Protein AF-A0A9E5JXQ7-F1 (afdb_monomer)

pLDDT: mean 92.73, std 6.97, range [60.25, 98.5]

Foldseek 3Di:
DFQFKKKFFWDPPADPVVVVVQLDDPQWDWAQDDPVGSIIIIGHNDRDPVRQVVVQVSVVVVVVTTPDMGHDDDDDDFPQFLAPCSVVCVPVQQDDPVPNHDVNSVVVSVPDDDLVDDDDQDDQFAQCVDPFRVVSQDFDPQADAPPQDPRVPPQEGRLGRHDDPPVSHSDRRHPDCPSNVVSCVVRGRTNPHYDHD

Mean predicted aligned error: 10.0 Å

Structure (mmCIF, N/CA/C/O backbone):
data_AF-A0A9E5JXQ7-F1
#
_entry.id   AF-A0A9E5JXQ7-F1
#
loop_
_atom_site.group_PDB
_atom_site.id
_atom_site.type_symbol
_atom_site.label_atom_id
_atom_site.label_alt_id
_atom_site.label_comp_id
_atom_site.label_asym_id
_atom_site.label_entity_id
_atom_site.label_seq_id
_atom_site.pdbx_PDB_ins_code
_atom_site.Cartn_x
_atom_site.Cartn_y
_atom_site.Cartn_z
_atom_site.occupancy
_atom_site.B_iso_or_equiv
_atom_site.auth_seq_id
_atom_site.auth_comp_id
_atom_site.auth_asym_id
_atom_site.auth_atom_id
_atom_site.pdbx_PDB_model_num
ATOM 1 N N . MET A 1 1 ? -20.421 1.165 17.346 1.00 73.56 1 MET A N 1
ATOM 2 C CA . MET A 1 1 ? -21.125 0.348 18.359 1.00 73.56 1 MET A CA 1
ATOM 3 C C . MET A 1 1 ? -22.127 -0.549 17.664 1.00 73.56 1 MET A C 1
ATOM 5 O O . MET A 1 1 ? -22.607 -0.176 16.598 1.00 73.56 1 MET A O 1
ATOM 9 N N . VAL A 1 2 ? -22.404 -1.722 18.219 1.00 81.38 2 VAL A N 1
ATOM 10 C CA . VAL A 1 2 ? -23.387 -2.656 17.669 1.00 81.38 2 VAL A CA 1
ATOM 11 C C . VAL A 1 2 ? -24.776 -2.264 18.180 1.00 81.38 2 VAL A C 1
ATOM 13 O O . VAL A 1 2 ? -24.961 -2.065 19.375 1.00 81.38 2 VAL A O 1
ATOM 16 N N . ALA A 1 3 ? -25.750 -2.107 17.282 1.00 82.69 3 ALA A N 1
ATOM 17 C CA . ALA A 1 3 ? -27.044 -1.491 17.610 1.00 82.69 3 ALA A CA 1
ATOM 18 C C . ALA A 1 3 ? -27.987 -2.371 18.454 1.00 82.69 3 ALA A C 1
ATOM 20 O O . ALA A 1 3 ? -29.029 -1.895 18.891 1.00 82.69 3 ALA A O 1
ATOM 21 N N . ASN A 1 4 ? -27.657 -3.645 18.662 1.00 85.94 4 ASN A N 1
ATOM 22 C CA . ASN A 1 4 ? -28.510 -4.607 19.358 1.00 85.94 4 ASN A CA 1
ATOM 23 C C . ASN A 1 4 ? -27.839 -5.260 20.573 1.00 85.94 4 ASN A C 1
ATOM 25 O O . ASN A 1 4 ? -28.383 -6.230 21.097 1.00 85.94 4 ASN A O 1
ATOM 29 N N . HIS A 1 5 ? -26.684 -4.764 21.031 1.00 89.19 5 HIS A N 1
ATOM 30 C CA . HIS A 1 5 ? -26.050 -5.293 22.238 1.00 89.19 5 HIS A CA 1
ATOM 31 C C . HIS A 1 5 ? -25.409 -4.199 23.095 1.00 89.19 5 HIS A C 1
ATOM 33 O O . HIS A 1 5 ? -24.816 -3.251 22.578 1.00 89.19 5 HIS A O 1
ATOM 39 N N . VAL A 1 6 ? -25.472 -4.383 24.412 1.00 93.94 6 VAL A N 1
ATOM 40 C CA . VAL A 1 6 ? -24.709 -3.616 25.409 1.00 93.94 6 VAL A CA 1
ATOM 41 C C . VAL A 1 6 ? -23.911 -4.561 26.298 1.00 93.94 6 VAL A C 1
ATOM 43 O O . VAL A 1 6 ? -24.320 -5.700 26.538 1.00 93.94 6 VAL A O 1
ATOM 46 N N . LEU A 1 7 ? -22.763 -4.093 26.777 1.00 96.12 7 LEU A N 1
ATOM 47 C CA . LEU A 1 7 ? -21.950 -4.804 27.753 1.00 96.12 7 LEU A CA 1
ATOM 48 C C . LEU A 1 7 ? -22.357 -4.362 29.156 1.00 96.12 7 LEU A C 1
ATOM 50 O O . LEU A 1 7 ? -22.494 -3.173 29.430 1.00 96.12 7 LEU A O 1
ATOM 54 N N . VAL A 1 8 ? -22.563 -5.332 30.041 1.00 96.69 8 VAL A N 1
ATOM 55 C CA . VAL A 1 8 ? -23.009 -5.116 31.416 1.00 96.69 8 VAL A CA 1
ATOM 56 C C . VAL A 1 8 ? -22.091 -5.879 32.353 1.00 96.69 8 VAL A C 1
ATOM 58 O O . VAL A 1 8 ? -21.982 -7.103 32.275 1.00 96.69 8 VAL A O 1
ATOM 61 N N . THR A 1 9 ? -21.457 -5.157 33.266 1.00 97.38 9 THR A N 1
ATOM 62 C CA . THR A 1 9 ? -20.721 -5.739 34.384 1.00 97.38 9 THR A CA 1
ATOM 63 C C . THR A 1 9 ? -21.625 -5.724 35.607 1.00 97.38 9 THR A C 1
ATOM 65 O O . THR A 1 9 ? -22.056 -4.658 36.055 1.00 97.38 9 THR A O 1
ATOM 68 N N . LEU A 1 10 ? -21.934 -6.901 36.147 1.00 96.94 10 LEU A N 1
ATOM 69 C CA . LEU A 1 10 ? -22.693 -7.026 37.391 1.00 96.94 10 LEU A CA 1
ATOM 70 C C . LEU A 1 10 ? -21.776 -6.846 38.595 1.00 96.94 10 LEU A C 1
ATOM 72 O O . LEU A 1 10 ? -20.577 -7.119 38.525 1.00 96.94 10 LEU A O 1
ATOM 76 N N . LYS A 1 11 ? -22.344 -6.430 39.725 1.00 96.25 11 LYS A N 1
ATOM 77 C CA . LYS A 1 11 ? -21.628 -6.502 40.996 1.00 96.25 11 LYS A CA 1
ATOM 78 C C . LYS A 1 11 ? -21.371 -7.958 41.373 1.00 96.25 11 LYS A C 1
ATOM 80 O O . LYS A 1 11 ? -22.090 -8.873 40.978 1.00 96.25 11 LYS A O 1
ATOM 85 N N . GLU A 1 12 ? -20.307 -8.172 42.132 1.00 92.06 12 GLU A N 1
ATOM 86 C CA . GLU A 1 12 ? -19.868 -9.509 42.512 1.00 92.06 12 GLU A CA 1
ATOM 87 C C . GLU A 1 12 ? -20.954 -10.255 43.306 1.00 92.06 12 GLU A C 1
ATOM 89 O O . GLU A 1 12 ? -21.514 -9.724 44.263 1.00 92.06 12 GLU A O 1
ATOM 94 N N . GLY A 1 13 ? -21.254 -11.490 42.895 1.00 90.12 13 GLY A N 1
ATOM 95 C CA . GLY A 1 13 ? -22.268 -12.340 43.527 1.00 90.12 13 GLY A CA 1
ATOM 96 C C . GLY A 1 13 ? -23.714 -12.105 43.074 1.00 90.12 13 GLY A C 1
ATOM 97 O O . GLY A 1 13 ? -24.583 -12.879 43.472 1.00 90.12 13 GLY A O 1
ATOM 98 N N . GLU A 1 14 ? -23.982 -11.099 42.236 1.00 94.75 14 GLU A N 1
ATOM 99 C CA . GLU A 1 14 ? -25.319 -10.861 41.680 1.00 94.75 14 GLU A CA 1
ATOM 100 C C . GLU A 1 14 ? -25.720 -11.936 40.660 1.00 94.75 14 GLU A C 1
ATOM 102 O O . GLU A 1 14 ? -24.905 -12.398 39.856 1.00 94.75 14 GLU A O 1
ATOM 107 N N . ASP A 1 15 ? -27.001 -12.317 40.682 1.00 92.62 15 ASP A N 1
ATOM 108 C CA . ASP A 1 15 ? -27.565 -13.303 39.758 1.00 92.62 15 ASP A CA 1
ATOM 109 C C . ASP A 1 15 ? -27.938 -12.640 38.417 1.00 92.62 15 ASP A C 1
ATOM 111 O O . ASP A 1 15 ? -28.823 -11.774 38.373 1.00 92.62 15 ASP A O 1
ATOM 115 N N . PRO A 1 16 ? -27.337 -13.066 37.292 1.00 91.44 16 PRO A N 1
ATOM 116 C CA . PRO A 1 16 ? -27.677 -12.534 35.977 1.00 91.44 16 PRO A CA 1
ATOM 117 C C . PRO A 1 16 ? -29.139 -12.791 35.579 1.00 91.44 16 PRO A C 1
ATOM 119 O O . PRO A 1 16 ? -29.737 -11.981 34.866 1.00 91.44 16 PRO A O 1
ATOM 122 N N . GLY A 1 17 ? -29.743 -13.887 36.058 1.00 91.25 17 GLY A N 1
ATOM 123 C CA . GLY A 1 17 ? -31.154 -14.194 35.817 1.00 91.25 17 GLY A CA 1
ATOM 124 C C . GLY A 1 17 ? -32.096 -13.202 36.502 1.00 91.25 17 GLY A C 1
ATOM 125 O O . GLY A 1 17 ? -33.122 -12.821 35.934 1.00 91.25 17 GLY A O 1
ATOM 126 N N . ALA A 1 18 ? -31.716 -12.720 37.687 1.00 91.62 18 ALA A N 1
ATOM 127 C CA . ALA A 1 18 ? -32.462 -11.696 38.405 1.00 91.62 18 ALA A CA 1
ATOM 128 C C . ALA A 1 18 ? -32.415 -10.340 37.679 1.00 91.62 18 ALA A C 1
ATOM 130 O O . ALA A 1 18 ? -33.437 -9.655 37.623 1.00 91.62 18 ALA A O 1
ATOM 131 N N . LEU A 1 19 ? -31.281 -9.978 37.057 1.00 92.12 19 LEU A N 1
ATOM 132 C CA . LEU A 1 19 ? -31.209 -8.765 36.234 1.00 92.12 19 LEU A CA 1
ATOM 133 C C . LEU A 1 19 ? -32.150 -8.870 35.028 1.00 92.12 19 LEU A C 1
ATOM 135 O O . LEU A 1 19 ? -32.907 -7.940 34.759 1.00 92.12 19 LEU A O 1
ATOM 139 N N . LEU A 1 20 ? -32.133 -10.006 34.323 1.00 90.81 20 LEU A N 1
ATOM 140 C CA . LEU A 1 20 ? -32.991 -10.223 33.157 1.00 90.81 20 LEU A CA 1
ATOM 141 C C . LEU A 1 20 ? -34.479 -10.105 33.523 1.00 90.81 20 LEU A C 1
ATOM 143 O O . LEU A 1 20 ? -35.247 -9.447 32.822 1.00 90.81 20 LEU A O 1
ATOM 147 N N . ALA A 1 21 ? -34.871 -10.682 34.662 1.00 89.50 21 ALA A N 1
ATOM 148 C CA . ALA A 1 21 ? -36.225 -10.560 35.190 1.00 89.50 21 ALA A CA 1
ATOM 149 C C . ALA A 1 21 ? -36.586 -9.108 35.556 1.00 89.50 21 ALA A C 1
ATOM 151 O O . ALA A 1 21 ? -37.707 -8.674 35.293 1.00 89.50 21 ALA A O 1
ATOM 152 N N . ALA A 1 22 ? -35.645 -8.351 36.131 1.00 89.50 22 ALA A N 1
ATOM 153 C CA . ALA A 1 22 ? -35.850 -6.961 36.537 1.00 89.50 22 ALA A CA 1
ATOM 154 C C . ALA A 1 22 ? -35.927 -5.975 35.358 1.00 89.50 22 ALA A C 1
ATOM 156 O O . ALA A 1 22 ? -36.567 -4.931 35.486 1.00 89.50 22 ALA A O 1
ATOM 157 N N . LEU A 1 23 ? -35.274 -6.282 34.234 1.00 87.44 23 LEU A N 1
ATOM 158 C CA . LEU A 1 23 ? -35.332 -5.469 33.015 1.00 87.44 23 LEU A CA 1
ATOM 159 C C . LEU A 1 23 ? -36.657 -5.630 32.263 1.00 87.44 23 LEU A C 1
ATOM 161 O O . LEU A 1 23 ? -37.077 -4.691 31.599 1.00 87.44 23 LEU A O 1
ATOM 165 N N . GLY A 1 24 ? -37.327 -6.778 32.400 1.00 75.69 24 GLY A N 1
ATOM 166 C CA . GLY A 1 24 ? -38.659 -7.009 31.844 1.00 75.69 24 GLY A CA 1
ATOM 167 C C . GLY A 1 24 ? -38.701 -6.931 30.314 1.00 75.69 24 GLY A C 1
ATOM 168 O O . GLY A 1 24 ? -38.956 -5.884 29.732 1.00 75.69 24 GLY A O 1
ATOM 169 N N . GLY A 1 25 ? -38.522 -8.066 29.641 1.00 70.12 25 GLY A N 1
ATOM 170 C CA . GLY A 1 25 ? -38.665 -8.165 28.190 1.00 70.12 25 GLY A CA 1
ATOM 171 C C . GLY A 1 25 ? -38.553 -9.614 27.734 1.00 70.12 25 GLY A C 1
ATOM 172 O O . GLY A 1 25 ? -37.708 -10.352 28.229 1.00 70.12 25 GLY A O 1
ATOM 173 N N . THR A 1 26 ? -39.415 -10.048 26.815 1.00 66.12 26 THR A N 1
ATOM 174 C CA . THR A 1 26 ? -39.369 -11.414 26.261 1.00 66.12 26 THR A CA 1
ATOM 175 C C . THR A 1 26 ? -38.299 -11.586 25.189 1.00 66.12 26 THR A C 1
ATOM 177 O O . THR A 1 26 ? -37.894 -12.712 24.915 1.00 66.12 26 THR A O 1
ATOM 180 N N . ASP A 1 27 ? -37.817 -10.474 24.631 1.00 82.50 27 ASP A N 1
ATOM 181 C CA . ASP A 1 27 ? -36.894 -10.454 23.492 1.00 82.50 27 ASP A CA 1
ATOM 182 C C . ASP A 1 27 ? -35.487 -9.977 23.883 1.00 82.50 27 ASP A C 1
ATOM 184 O O . ASP A 1 27 ? -34.695 -9.600 23.024 1.00 82.50 27 ASP A O 1
ATOM 188 N N . ILE A 1 28 ? -35.171 -9.975 25.180 1.00 88.50 28 ILE A N 1
ATOM 189 C CA . ILE A 1 28 ? -33.823 -9.699 25.682 1.00 88.50 28 ILE A CA 1
ATOM 190 C C . ILE A 1 28 ? -33.161 -10.987 26.161 1.00 88.50 28 ILE A C 1
ATOM 192 O O . ILE A 1 28 ? -33.808 -11.860 26.742 1.00 88.50 28 ILE A O 1
ATOM 196 N N . GLN A 1 29 ? -31.860 -11.115 25.917 1.00 91.50 29 GLN A N 1
ATOM 197 C CA . GLN A 1 29 ? -31.076 -12.271 26.351 1.00 91.50 29 GLN A CA 1
ATOM 198 C C . GLN A 1 29 ? -29.770 -11.816 26.976 1.00 91.50 29 GLN A C 1
ATOM 200 O O . GLN A 1 29 ? -29.183 -10.826 26.548 1.00 91.50 29 GLN A O 1
ATOM 205 N N . LEU A 1 30 ? -29.299 -12.557 27.974 1.00 93.00 30 LEU A N 1
ATOM 206 C CA . LEU A 1 30 ? -28.029 -12.285 28.625 1.00 93.00 30 LEU A CA 1
ATOM 207 C C . LEU A 1 30 ? -27.043 -13.418 28.335 1.00 93.00 30 LEU A C 1
ATOM 209 O O . LEU A 1 30 ? -27.329 -14.585 28.596 1.00 93.00 30 LEU A O 1
ATOM 213 N N . GLU A 1 31 ? -25.873 -13.070 27.818 1.00 94.88 31 GLU A N 1
ATOM 214 C CA . GLU A 1 31 ? -24.799 -13.998 27.469 1.00 94.88 31 GLU A CA 1
ATOM 215 C C . GLU A 1 31 ? -23.563 -13.686 28.321 1.00 94.88 31 GLU A C 1
ATOM 217 O O . GLU A 1 31 ? -23.163 -12.529 28.434 1.00 94.88 31 GLU A O 1
ATOM 222 N N . ARG A 1 32 ? -22.925 -14.694 28.927 1.00 95.06 32 ARG A N 1
ATOM 223 C CA . ARG A 1 32 ? -21.656 -14.497 29.650 1.00 95.06 32 ARG A CA 1
ATOM 224 C C . ARG A 1 32 ? -20.528 -14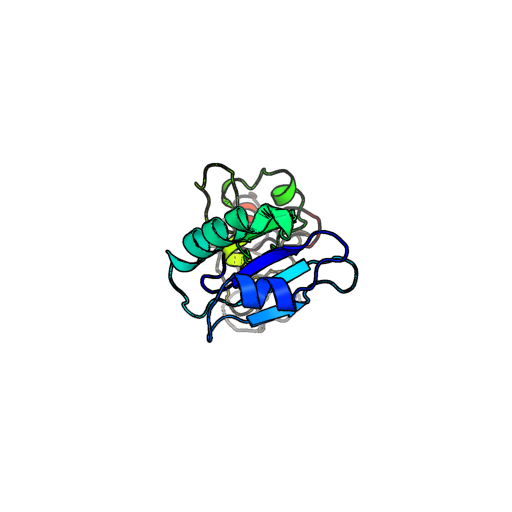.268 28.639 1.00 95.06 32 ARG A C 1
ATOM 226 O O . ARG A 1 32 ? -20.308 -15.117 27.784 1.00 95.06 32 ARG A O 1
ATOM 233 N N . VAL A 1 33 ? -19.790 -13.164 28.774 1.00 94.38 33 VAL A N 1
ATOM 234 C CA . VAL A 1 33 ? -18.708 -12.792 27.835 1.00 94.38 33 VAL A CA 1
ATOM 235 C C . VAL A 1 33 ? -17.327 -13.140 28.378 1.00 94.38 33 VAL A C 1
ATOM 237 O O . VAL A 1 33 ? -16.450 -13.541 27.619 1.00 94.38 33 VAL A O 1
ATOM 240 N N . SER A 1 34 ? -17.121 -13.001 29.688 1.00 92.75 34 SER A N 1
ATOM 241 C CA . SER A 1 34 ? -15.839 -13.300 30.332 1.00 92.75 34 SER A CA 1
ATOM 242 C C . SER A 1 34 ? -15.997 -14.437 31.337 1.00 92.75 34 SER A C 1
ATOM 244 O O . SER A 1 34 ? -16.911 -14.363 32.154 1.00 92.75 34 SER A O 1
ATOM 246 N N . PRO A 1 35 ? -15.129 -15.463 31.343 1.00 90.81 35 PRO A N 1
ATOM 247 C CA . PRO A 1 35 ? -15.131 -16.476 32.398 1.00 90.81 35 PRO A CA 1
ATOM 248 C C . PRO A 1 35 ? -14.674 -15.907 33.752 1.00 90.81 35 PRO A C 1
ATOM 250 O O . PRO A 1 35 ? -15.167 -16.347 34.792 1.00 90.81 35 PRO A O 1
ATOM 253 N N . ASP A 1 36 ? -13.822 -14.879 33.732 1.00 93.06 36 ASP A N 1
ATOM 254 C CA . ASP A 1 36 ? -13.088 -14.384 34.905 1.00 93.06 36 ASP A CA 1
ATOM 255 C C . ASP A 1 36 ? -13.697 -13.121 35.526 1.00 93.06 36 ASP A C 1
ATOM 257 O O . ASP A 1 36 ? -13.403 -12.780 36.668 1.00 93.06 36 ASP A O 1
ATOM 261 N N . ALA A 1 37 ? -14.568 -12.426 34.792 1.00 93.62 37 ALA A N 1
ATOM 262 C CA . ALA A 1 37 ? -15.272 -11.238 35.267 1.00 93.62 37 ALA A CA 1
ATOM 263 C C . ALA A 1 37 ? -16.792 -11.431 35.170 1.00 93.62 37 ALA A C 1
ATOM 265 O O . ALA A 1 37 ? -17.252 -12.151 34.273 1.00 93.62 37 ALA A O 1
ATOM 266 N N . PRO A 1 38 ? -17.602 -10.778 36.024 1.00 96.00 38 PRO A N 1
ATOM 267 C CA . PRO A 1 38 ? -19.063 -10.762 35.913 1.00 96.00 38 PRO A CA 1
ATOM 268 C C . PRO A 1 38 ? -19.531 -9.873 34.741 1.00 96.00 38 PRO A C 1
ATOM 270 O O . PRO A 1 38 ? -20.422 -9.045 34.894 1.00 96.00 38 PRO A O 1
ATOM 273 N N . LEU A 1 39 ? -18.905 -10.038 33.572 1.00 96.44 39 LEU A N 1
ATOM 274 C CA . LEU A 1 39 ? -19.179 -9.325 32.332 1.00 96.44 39 LEU A CA 1
ATOM 275 C C . LEU A 1 39 ? -20.109 -10.151 31.445 1.00 96.44 39 LEU A C 1
ATOM 277 O O . LEU A 1 39 ? -19.827 -11.312 31.112 1.00 96.44 39 LEU A O 1
ATOM 281 N N . PHE A 1 40 ? -21.186 -9.508 31.020 1.00 96.00 40 PHE A N 1
ATOM 282 C CA . PHE A 1 40 ? -22.238 -10.085 30.207 1.00 96.00 40 PHE A CA 1
ATOM 283 C C . PHE A 1 40 ? -22.554 -9.189 29.013 1.00 96.00 40 PHE A C 1
ATOM 285 O O . PHE A 1 40 ? -22.423 -7.970 29.081 1.00 96.00 40 PHE A O 1
ATOM 292 N N . ARG A 1 41 ? -23.009 -9.800 27.924 1.00 95.38 41 ARG A N 1
ATOM 293 C CA . ARG A 1 41 ? -23.602 -9.124 26.776 1.00 95.38 41 ARG A CA 1
ATOM 294 C C . ARG A 1 41 ? -25.114 -9.242 26.902 1.00 95.38 41 ARG A C 1
ATOM 296 O O . ARG A 1 41 ? -25.647 -10.352 26.911 1.00 95.38 41 ARG A O 1
ATOM 303 N N . LEU A 1 42 ? -25.792 -8.106 27.002 1.00 94.62 42 LEU A N 1
ATOM 304 C CA . LEU A 1 42 ? -27.245 -8.022 26.923 1.00 94.62 42 LEU A CA 1
ATOM 305 C C . LEU A 1 42 ? -27.636 -7.800 25.462 1.00 94.62 42 LEU A C 1
ATOM 307 O O . LEU A 1 42 ? -27.350 -6.751 24.886 1.00 94.62 42 LEU A O 1
ATOM 311 N N . HIS A 1 43 ? -28.288 -8.797 24.879 1.00 93.06 43 HIS A N 1
ATOM 312 C CA . HIS A 1 43 ? -28.909 -8.736 23.563 1.00 93.06 43 HIS A CA 1
ATOM 313 C C . HIS A 1 43 ? -30.251 -8.016 23.675 1.00 93.06 43 HIS A C 1
ATOM 315 O O . HIS A 1 43 ? -31.083 -8.374 24.510 1.00 93.06 43 HIS A O 1
ATOM 321 N N . LEU A 1 44 ? -30.447 -6.999 22.841 1.00 90.06 44 LEU A N 1
ATOM 322 C CA . LEU A 1 44 ? -31.653 -6.182 22.777 1.00 90.06 44 LEU A CA 1
ATOM 323 C C . LEU A 1 44 ? -32.589 -6.721 21.689 1.00 90.06 44 LEU A C 1
ATOM 325 O O . LEU A 1 44 ? -32.148 -7.022 20.580 1.00 90.06 44 LEU A O 1
ATOM 329 N N . GLY A 1 45 ? -33.892 -6.771 21.975 1.00 84.50 45 GLY A N 1
ATOM 330 C CA . GLY A 1 45 ? -34.903 -7.237 21.014 1.00 84.50 45 GLY A CA 1
ATOM 331 C C . GLY A 1 45 ? -35.098 -6.319 19.801 1.00 84.50 45 GLY A C 1
ATOM 332 O O . GLY A 1 45 ? -35.670 -6.731 18.795 1.00 84.50 45 GLY A O 1
ATOM 333 N N . ALA A 1 46 ? -34.601 -5.080 19.871 1.00 81.69 46 ALA A N 1
ATOM 334 C CA . ALA A 1 46 ? -34.631 -4.111 18.784 1.00 81.69 46 ALA A CA 1
ATOM 335 C C . ALA A 1 46 ? -33.212 -3.634 18.444 1.00 81.69 46 ALA A C 1
ATOM 337 O O . ALA A 1 46 ? -32.460 -3.217 19.320 1.00 81.69 46 ALA A O 1
ATOM 338 N N . ALA A 1 47 ? -32.873 -3.653 17.154 1.00 79.56 47 ALA A N 1
ATOM 339 C CA . ALA A 1 47 ? -31.603 -3.166 16.618 1.00 79.56 47 ALA A CA 1
ATOM 340 C C . ALA A 1 47 ? -31.757 -1.736 16.068 1.00 79.56 47 ALA A C 1
ATOM 342 O O . ALA A 1 47 ? -31.638 -1.510 14.863 1.00 79.56 47 ALA A O 1
ATOM 343 N N . THR A 1 48 ? -32.103 -0.773 16.925 1.00 81.94 48 THR A N 1
ATOM 344 C CA . THR A 1 48 ? -32.303 0.633 16.527 1.00 81.94 48 THR A CA 1
ATOM 345 C C . THR A 1 48 ? -31.275 1.545 17.192 1.00 81.94 48 THR A C 1
ATOM 347 O O . THR A 1 48 ? -30.720 1.212 18.235 1.00 81.94 48 THR A O 1
ATOM 350 N N . LEU A 1 49 ? -31.033 2.723 16.603 1.00 74.00 49 LEU A N 1
ATOM 351 C CA . LEU A 1 49 ? -30.108 3.718 17.168 1.00 74.00 49 LEU A CA 1
ATOM 352 C C . LEU A 1 49 ? -30.526 4.194 18.573 1.00 74.00 49 LEU A C 1
ATOM 354 O O . LEU A 1 49 ? -29.666 4.539 19.375 1.00 74.00 49 LEU A O 1
ATOM 358 N N . GLU A 1 50 ? -31.823 4.145 18.885 1.00 84.69 50 GLU A N 1
ATOM 359 C CA . GLU A 1 50 ? -32.388 4.540 20.184 1.00 84.69 50 GLU A CA 1
ATOM 360 C C . GLU A 1 50 ? -32.389 3.404 21.222 1.00 84.69 50 GLU A C 1
ATOM 362 O O . GLU A 1 50 ? -32.502 3.656 22.424 1.00 84.69 50 GLU A O 1
ATOM 367 N N . ALA A 1 51 ? -32.264 2.144 20.786 1.00 86.38 51 ALA A N 1
ATOM 368 C CA . ALA A 1 51 ? -32.366 0.987 21.674 1.00 86.38 51 ALA A CA 1
ATOM 369 C C . ALA A 1 51 ? -31.211 0.931 22.679 1.00 86.38 51 ALA A C 1
ATOM 371 O O . ALA A 1 51 ? -31.434 0.609 23.844 1.00 86.38 51 ALA A O 1
ATOM 372 N N . VAL A 1 52 ? -29.990 1.270 22.250 1.00 89.62 52 VAL A N 1
ATOM 373 C CA . VAL A 1 52 ? -28.817 1.236 23.132 1.00 89.62 52 VAL A CA 1
ATOM 374 C C . VAL A 1 52 ? -28.878 2.319 24.214 1.00 89.62 52 VAL A C 1
ATOM 376 O O . VAL A 1 52 ? -28.785 1.938 25.379 1.00 89.62 52 VAL A O 1
ATOM 379 N N . PRO A 1 53 ? -29.079 3.619 23.907 1.00 90.44 53 PRO A N 1
ATOM 380 C CA . PRO A 1 53 ? -29.263 4.636 24.947 1.00 90.44 53 PRO A CA 1
ATOM 381 C C . PRO A 1 53 ? -30.374 4.272 25.938 1.00 90.44 53 PRO A C 1
ATOM 383 O O . PRO A 1 53 ? -30.144 4.272 27.141 1.00 90.44 53 PRO A O 1
ATOM 386 N N . THR A 1 54 ? -31.532 3.831 25.435 1.00 90.62 54 THR A N 1
ATOM 387 C CA . THR A 1 54 ? -32.662 3.413 26.281 1.00 90.62 54 THR A CA 1
ATOM 388 C C . THR A 1 54 ? -32.296 2.246 27.206 1.00 90.62 54 THR A C 1
ATOM 390 O O . THR A 1 54 ? -32.681 2.226 28.374 1.00 90.62 54 THR A O 1
ATOM 393 N N . ALA A 1 55 ? -31.552 1.257 26.702 1.00 91.06 55 ALA A N 1
ATOM 394 C CA . ALA A 1 55 ? -31.102 0.126 27.508 1.00 91.06 55 ALA A CA 1
ATOM 395 C C . ALA A 1 55 ? -30.091 0.549 28.580 1.00 91.06 55 ALA A C 1
ATOM 397 O O . ALA A 1 55 ? -30.143 0.034 29.696 1.00 91.06 55 ALA A O 1
ATOM 398 N N . LEU A 1 56 ? -29.190 1.482 28.259 1.00 92.94 56 LEU A N 1
ATOM 399 C CA . LEU A 1 56 ? -28.230 2.028 29.216 1.00 92.94 56 LEU A CA 1
ATOM 400 C C . LEU A 1 56 ? -28.939 2.789 30.339 1.00 92.94 56 LEU A C 1
ATOM 402 O O . LEU A 1 56 ? -28.645 2.523 31.501 1.00 92.94 56 LEU A O 1
ATOM 406 N N . ASP A 1 57 ? -29.922 3.630 30.012 1.00 93.69 57 ASP A N 1
ATOM 407 C CA . ASP A 1 57 ? -30.736 4.336 31.010 1.00 93.69 57 ASP A CA 1
ATOM 408 C C . ASP A 1 57 ? -31.469 3.341 31.931 1.00 93.69 57 ASP A C 1
ATOM 410 O O . ASP A 1 57 ? -31.439 3.460 33.156 1.00 93.69 57 ASP A O 1
ATOM 414 N N . ALA A 1 58 ? -32.065 2.287 31.360 1.00 92.00 58 ALA A N 1
ATOM 415 C CA . ALA A 1 58 ? -32.748 1.249 32.135 1.00 92.00 58 ALA A CA 1
ATOM 416 C C . ALA A 1 58 ? -31.800 0.446 33.047 1.00 92.00 58 ALA A C 1
ATOM 418 O O . ALA A 1 58 ? -32.211 0.009 34.127 1.00 92.00 58 ALA A O 1
ATOM 419 N N . LEU A 1 59 ? -30.552 0.227 32.617 1.00 94.06 59 LEU A N 1
ATOM 420 C CA . LEU A 1 59 ? -29.507 -0.450 33.391 1.00 94.06 59 LEU A CA 1
ATOM 421 C C . LEU A 1 59 ? -28.942 0.441 34.503 1.00 94.06 59 LEU A C 1
ATOM 423 O O . LEU A 1 59 ? -28.634 -0.078 35.577 1.00 94.06 59 LEU A O 1
ATOM 427 N N . ASP A 1 60 ? -28.860 1.755 34.288 1.00 94.00 60 ASP A N 1
ATOM 428 C CA . ASP A 1 60 ? -28.434 2.730 35.302 1.00 94.00 60 ASP A CA 1
ATOM 429 C C . ASP A 1 60 ? -29.399 2.738 36.502 1.00 94.00 60 ASP A C 1
ATOM 431 O O . ASP A 1 60 ? -28.986 2.661 37.663 1.00 94.00 60 ASP A O 1
ATOM 435 N N . GLU A 1 61 ? -30.709 2.639 36.241 1.00 94.06 61 GLU A N 1
ATOM 436 C CA . GLU A 1 61 ? -31.725 2.454 37.289 1.00 94.06 61 GLU A CA 1
ATOM 437 C C . GLU A 1 61 ? -31.570 1.139 38.080 1.00 94.06 61 GLU A C 1
ATOM 439 O O . GLU A 1 61 ? -32.155 0.980 39.156 1.00 94.06 61 GLU A O 1
ATOM 444 N 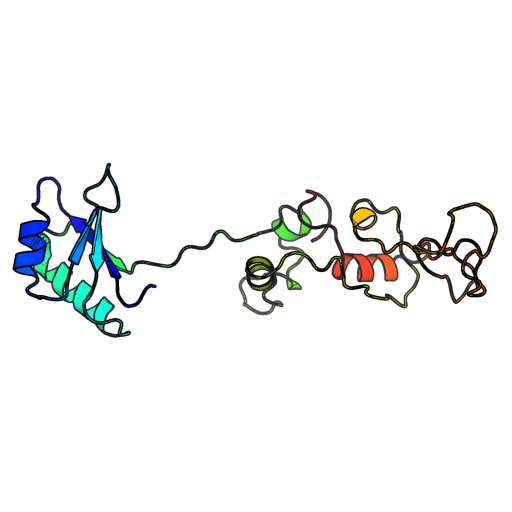N . LYS A 1 62 ? -30.807 0.168 37.562 1.00 94.19 62 LYS A N 1
ATOM 445 C CA . LYS A 1 62 ? -30.497 -1.113 38.223 1.00 94.19 62 LYS A CA 1
ATOM 446 C C . LYS A 1 62 ? -29.136 -1.085 38.916 1.00 94.19 62 LYS A C 1
ATOM 448 O O . LYS A 1 62 ? -28.562 -2.141 39.180 1.00 94.19 62 LYS A O 1
ATOM 453 N N . GLY A 1 63 ? -28.650 0.097 39.301 1.00 90.19 63 GLY A N 1
ATOM 454 C CA . GLY A 1 63 ? -27.369 0.295 39.986 1.00 90.19 63 GLY A CA 1
ATOM 455 C C . GLY A 1 63 ? -27.192 -0.442 41.323 1.00 90.19 63 GLY A C 1
ATOM 456 O O . GLY A 1 63 ? -26.093 -0.443 41.877 1.00 90.19 63 GLY A O 1
ATOM 457 N N . SER A 1 64 ? -28.220 -1.099 41.878 1.00 93.94 64 SER A N 1
ATOM 458 C CA . SER A 1 64 ? -28.041 -2.068 42.971 1.00 93.94 64 SER A CA 1
ATOM 459 C C . SER A 1 64 ? -27.324 -3.337 42.501 1.00 93.94 64 SER A C 1
ATOM 461 O O . SER A 1 64 ? -26.450 -3.798 43.227 1.00 93.94 64 SER A O 1
ATOM 463 N N . MET A 1 65 ? -27.626 -3.815 41.289 1.00 95.12 65 MET A N 1
ATOM 464 C CA . MET A 1 65 ? -27.117 -5.055 40.685 1.00 95.12 65 MET A CA 1
ATOM 465 C C . MET A 1 65 ? -26.027 -4.799 39.636 1.00 95.12 65 MET A C 1
ATOM 467 O O . MET A 1 65 ? -25.081 -5.573 39.500 1.00 95.12 65 MET A O 1
ATOM 471 N N . VAL A 1 66 ? -26.155 -3.707 38.882 1.00 96.38 66 VAL A N 1
ATOM 472 C CA . VAL A 1 66 ? -25.239 -3.326 37.803 1.00 96.38 66 VAL A CA 1
ATOM 473 C C . VAL A 1 66 ? -24.094 -2.503 38.389 1.00 96.38 66 VAL A C 1
ATOM 475 O O . VAL A 1 66 ? -24.315 -1.529 39.106 1.00 96.38 66 VAL A O 1
ATOM 478 N N . GLN A 1 67 ? -22.856 -2.916 38.115 1.00 96.56 67 GLN A N 1
ATOM 479 C CA . GLN A 1 67 ? -21.661 -2.138 38.435 1.00 96.56 67 GLN A CA 1
ATOM 480 C C . GLN A 1 67 ? -21.383 -1.100 37.344 1.00 96.56 67 GLN A C 1
ATOM 482 O O . GLN A 1 67 ? -21.031 0.034 37.655 1.00 96.56 67 GLN A O 1
ATOM 487 N N . MET A 1 68 ? -21.511 -1.506 36.079 1.00 95.62 68 MET A N 1
ATOM 488 C CA . MET A 1 68 ? -21.277 -0.662 34.911 1.00 95.62 68 MET A CA 1
ATOM 489 C C . MET A 1 68 ? -22.042 -1.215 33.708 1.00 95.62 68 MET A C 1
ATOM 491 O O . MET A 1 68 ? -22.144 -2.433 33.554 1.00 95.62 68 MET A O 1
ATOM 495 N N . ALA A 1 69 ? -22.531 -0.331 32.843 1.00 96.00 69 ALA A N 1
ATOM 496 C CA . ALA A 1 69 ? -23.073 -0.682 31.538 1.00 96.00 69 ALA A CA 1
ATOM 497 C C . ALA A 1 69 ? -22.486 0.250 30.472 1.00 96.00 69 ALA A C 1
ATOM 499 O O . ALA A 1 69 ? -22.383 1.456 30.693 1.00 96.00 69 ALA A O 1
ATOM 500 N N . GLU A 1 70 ? -22.088 -0.304 29.330 1.00 94.31 70 GLU A N 1
ATOM 501 C CA . GLU A 1 70 ? -21.478 0.450 28.235 1.00 94.31 70 GLU A CA 1
ATOM 502 C C . GLU A 1 70 ? -21.902 -0.096 26.859 1.00 94.31 70 GLU A C 1
ATOM 504 O O . GLU A 1 70 ? -22.284 -1.266 26.738 1.00 94.31 70 GLU A O 1
ATOM 509 N N . PRO A 1 71 ? -21.857 0.723 25.791 1.00 92.94 71 PRO A N 1
ATOM 510 C CA . PRO A 1 71 ? -22.078 0.227 24.437 1.00 92.94 71 PRO A CA 1
ATOM 511 C C . PRO A 1 71 ? -21.046 -0.838 24.038 1.00 92.94 71 PRO A C 1
ATOM 513 O O . PRO A 1 71 ? -19.853 -0.676 24.294 1.00 92.94 71 PRO A O 1
ATOM 516 N N . ASP A 1 72 ? -21.479 -1.879 23.317 1.00 91.00 72 ASP A N 1
ATOM 517 C CA . ASP A 1 72 ? -20.546 -2.810 22.669 1.00 91.00 72 ASP A CA 1
ATOM 518 C C . ASP A 1 72 ? -19.967 -2.146 21.407 1.00 91.00 72 ASP A C 1
ATOM 520 O O . ASP A 1 72 ? -20.668 -1.895 20.417 1.00 91.00 72 ASP A O 1
ATOM 524 N N . PHE A 1 73 ? -18.685 -1.787 21.441 1.00 85.25 73 PHE A N 1
ATOM 525 C CA . PHE A 1 73 ? -17.998 -1.178 20.307 1.00 85.25 73 PHE A CA 1
ATOM 526 C C . PHE A 1 73 ? -17.298 -2.236 19.460 1.00 85.25 73 PHE A C 1
ATOM 528 O O . PHE A 1 73 ? -16.509 -3.030 19.963 1.00 85.25 73 PHE A O 1
ATOM 535 N N . LEU A 1 74 ? -17.496 -2.159 18.140 1.00 77.06 74 LEU A N 1
ATOM 536 C CA . LEU A 1 74 ? -16.657 -2.884 17.193 1.00 77.06 74 LEU A CA 1
ATOM 537 C C . LEU A 1 74 ? -15.197 -2.470 17.416 1.00 77.06 74 LEU A C 1
ATOM 539 O O . LEU A 1 74 ? -14.872 -1.281 17.431 1.00 77.06 74 LEU A O 1
ATOM 543 N N . ARG A 1 75 ? -14.337 -3.463 17.630 1.00 66.94 75 ARG A N 1
ATOM 544 C CA . ARG A 1 7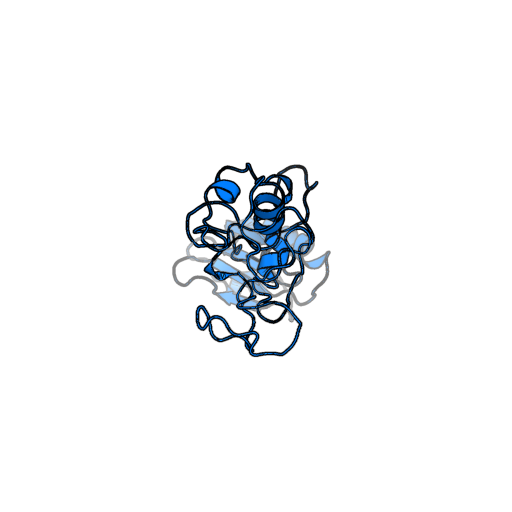5 ? -12.884 -3.311 17.654 1.00 66.94 75 ARG A CA 1
ATOM 545 C C . ARG A 1 75 ? -12.342 -3.960 16.390 1.00 66.94 75 ARG A C 1
ATOM 547 O O . ARG A 1 75 ? -12.734 -5.076 16.060 1.00 66.94 75 ARG A O 1
ATOM 554 N N . GLN A 1 76 ? -11.446 -3.266 15.709 1.00 61.41 76 GLN A N 1
ATOM 555 C CA . GLN A 1 76 ? -10.702 -3.790 14.571 1.00 61.41 76 GLN A CA 1
ATOM 556 C C . GLN A 1 76 ? -9.215 -3.701 14.900 1.00 61.41 76 GLN A C 1
ATOM 558 O O . GLN A 1 76 ? -8.769 -2.753 15.547 1.00 61.41 76 GLN A O 1
ATOM 563 N N . SER A 1 77 ? -8.466 -4.735 14.525 1.00 60.25 77 SER A N 1
ATOM 564 C CA . SER A 1 77 ? -7.011 -4.660 14.545 1.00 60.25 77 SER A CA 1
ATOM 565 C C . SER A 1 77 ? -6.604 -3.840 13.335 1.00 60.25 77 SER A C 1
ATOM 567 O O . SER A 1 77 ? -6.807 -4.307 12.221 1.00 60.25 77 SER A O 1
ATOM 569 N N . LEU A 1 78 ? -6.046 -2.655 13.560 1.00 65.19 78 LEU A N 1
ATOM 570 C CA . LEU A 1 78 ? -5.533 -1.825 12.476 1.00 65.19 78 LEU A CA 1
ATOM 571 C C . LEU A 1 78 ? -4.309 -2.517 11.870 1.00 65.19 78 LEU A C 1
ATOM 573 O O . LEU A 1 78 ? -3.360 -2.840 12.596 1.00 65.19 78 LEU A O 1
ATOM 577 N N . LEU A 1 79 ? -4.315 -2.743 10.557 1.00 76.56 79 LEU A N 1
ATOM 578 C CA . LEU A 1 79 ? -3.143 -3.203 9.806 1.00 76.56 79 LEU A CA 1
ATOM 579 C C . LEU A 1 79 ? -2.170 -2.035 9.580 1.00 76.56 79 LEU A C 1
ATOM 581 O O . LEU A 1 79 ? -1.881 -1.646 8.454 1.00 76.56 79 LEU A O 1
ATOM 585 N N . ALA A 1 80 ? -1.675 -1.454 10.673 1.00 83.88 80 ALA A N 1
ATOM 586 C CA . ALA A 1 80 ? -0.707 -0.368 10.624 1.00 83.88 80 ALA A CA 1
ATOM 587 C C . ALA A 1 80 ? 0.680 -0.899 10.208 1.00 83.88 80 ALA A C 1
ATOM 589 O O . ALA A 1 80 ? 1.174 -1.839 10.843 1.00 83.88 80 ALA A O 1
ATOM 590 N N . PRO A 1 81 ? 1.330 -0.304 9.193 1.00 91.88 81 PRO A N 1
ATOM 591 C CA . PRO A 1 81 ? 2.664 -0.717 8.790 1.00 91.88 81 PRO A CA 1
ATOM 592 C C . PRO A 1 81 ? 3.735 -0.477 9.859 1.00 91.88 81 PRO A C 1
ATOM 594 O O . PRO A 1 81 ? 3.654 0.468 10.647 1.00 91.88 81 PRO A O 1
ATOM 597 N N . ASN A 1 82 ? 4.768 -1.323 9.875 1.00 93.81 82 ASN A N 1
ATOM 598 C CA . ASN A 1 82 ? 5.907 -1.192 10.794 1.00 93.81 82 ASN A CA 1
ATOM 599 C C . ASN A 1 82 ? 7.050 -0.303 10.253 1.00 93.81 82 ASN A C 1
ATOM 601 O O . ASN A 1 82 ? 8.097 -0.188 10.898 1.00 93.81 82 ASN A O 1
ATOM 605 N N . ASP A 1 83 ? 6.855 0.313 9.086 1.00 96.56 83 ASP A N 1
ATOM 606 C CA . ASP A 1 83 ? 7.890 1.040 8.356 1.00 96.56 83 ASP A CA 1
ATOM 607 C C . ASP A 1 83 ? 8.226 2.375 9.056 1.00 96.56 83 ASP A C 1
ATOM 609 O O . ASP A 1 83 ? 7.319 3.142 9.405 1.00 96.56 83 ASP A O 1
ATOM 613 N N . PRO A 1 84 ? 9.515 2.706 9.284 1.00 96.50 84 PRO A N 1
ATOM 614 C CA . PRO A 1 84 ? 9.909 3.832 10.130 1.00 96.50 84 PRO A CA 1
ATOM 615 C C . PRO A 1 84 ? 9.327 5.185 9.722 1.00 96.50 84 PRO A C 1
ATOM 617 O O . PRO A 1 84 ? 9.049 5.994 10.603 1.00 96.50 84 PRO A O 1
ATOM 620 N N . LYS A 1 85 ? 9.142 5.446 8.418 1.00 96.56 85 LYS A N 1
ATOM 621 C CA . LYS A 1 85 ? 8.599 6.727 7.930 1.00 96.56 85 LYS A CA 1
ATOM 622 C C . LYS A 1 85 ? 7.087 6.849 8.080 1.00 96.56 85 LYS A C 1
ATOM 624 O O . LYS A 1 85 ? 6.557 7.956 8.156 1.00 96.56 85 LYS A O 1
ATOM 629 N N . TYR A 1 86 ? 6.394 5.719 8.158 1.00 95.44 86 TYR A N 1
ATOM 630 C CA . TYR A 1 86 ? 4.997 5.702 8.561 1.00 95.44 86 TYR A CA 1
ATOM 631 C C . TYR A 1 86 ? 4.886 5.913 10.079 1.00 95.44 86 TYR A C 1
ATOM 633 O O . TYR A 1 86 ? 4.185 6.812 10.537 1.00 95.44 86 TYR A O 1
ATOM 641 N N . VAL A 1 87 ? 5.655 5.148 10.864 1.00 93.81 87 VAL A N 1
ATOM 642 C CA . VAL A 1 87 ? 5.607 5.174 12.338 1.00 93.81 87 VAL A CA 1
ATOM 643 C C . VAL A 1 87 ? 6.058 6.516 12.929 1.00 93.81 87 VAL A C 1
ATOM 645 O O . VAL A 1 87 ? 5.503 6.956 13.934 1.00 93.81 87 VAL A O 1
ATOM 648 N N . ASP A 1 88 ? 7.048 7.184 12.328 1.00 95.19 88 ASP A N 1
ATOM 649 C CA . ASP A 1 88 ? 7.509 8.508 12.774 1.00 95.19 88 ASP A CA 1
ATOM 650 C C . ASP A 1 88 ? 6.566 9.662 12.367 1.00 95.19 88 ASP A C 1
ATOM 652 O O . ASP A 1 88 ? 6.807 10.811 12.745 1.00 95.19 88 ASP A O 1
ATOM 656 N N . GLY A 1 89 ? 5.490 9.362 11.627 1.00 93.06 89 GLY A N 1
ATOM 657 C CA . GLY A 1 89 ? 4.480 10.322 11.186 1.00 93.06 89 GLY A CA 1
ATOM 658 C C . GLY A 1 89 ? 4.928 11.232 10.039 1.00 93.06 89 GLY A C 1
ATOM 659 O O . GLY A 1 89 ? 4.243 12.209 9.737 1.00 93.06 89 GLY A O 1
ATOM 660 N N . THR A 1 90 ? 6.070 10.963 9.394 1.00 95.62 90 THR A N 1
ATOM 661 C CA . THR A 1 90 ? 6.534 11.788 8.264 1.00 95.62 90 THR A CA 1
ATOM 662 C C . THR A 1 90 ? 5.756 11.535 6.977 1.00 95.62 90 THR A C 1
ATOM 664 O O . THR A 1 90 ? 5.669 12.437 6.141 1.00 95.62 90 THR A O 1
ATOM 667 N N . LEU A 1 91 ? 5.123 10.369 6.831 1.00 96.38 91 LEU A N 1
ATOM 668 C CA . LEU A 1 91 ? 4.160 10.080 5.762 1.00 96.38 91 LEU A CA 1
ATOM 669 C C . LEU A 1 91 ? 2.764 10.649 6.080 1.00 96.38 91 LEU A C 1
ATOM 671 O O . LEU A 1 91 ? 1.763 9.944 6.021 1.00 96.38 91 LEU A O 1
ATOM 675 N N . TRP A 1 92 ? 2.698 11.945 6.393 1.00 95.56 92 TRP A N 1
ATOM 676 C CA . TRP A 1 92 ? 1.474 12.656 6.797 1.00 95.56 92 TRP A CA 1
ATOM 677 C C . TRP A 1 92 ? 0.331 12.560 5.777 1.00 95.56 92 TRP A C 1
ATOM 679 O O . TRP A 1 92 ? -0.833 12.600 6.151 1.00 95.56 92 TRP A O 1
ATOM 689 N N . GLY A 1 93 ? 0.658 12.415 4.488 1.00 96.38 93 GLY A N 1
ATOM 690 C CA . GLY A 1 93 ? -0.339 12.233 3.434 1.00 96.38 93 GLY A CA 1
ATOM 691 C C . GLY A 1 93 ? -1.032 10.869 3.469 1.00 96.38 93 GLY A C 1
ATOM 692 O O . GLY A 1 93 ? -2.048 10.718 2.804 1.00 96.38 93 GLY A O 1
ATOM 693 N N . LEU A 1 94 ? -0.494 9.894 4.215 1.00 95.88 94 LEU A N 1
ATOM 694 C CA . LEU A 1 94 ? -1.101 8.576 4.417 1.00 95.88 94 LEU A CA 1
ATOM 695 C C . LEU A 1 94 ? -1.996 8.532 5.659 1.00 95.88 94 LEU A C 1
ATOM 697 O O . LEU A 1 94 ? -3.001 7.833 5.636 1.00 95.88 94 LEU A O 1
ATOM 701 N N . ASN A 1 95 ? -1.615 9.233 6.731 1.00 93.31 95 ASN A N 1
ATOM 702 C CA . ASN A 1 95 ? -2.346 9.266 7.999 1.00 93.31 95 ASN A CA 1
ATOM 703 C C . ASN A 1 95 ? -1.940 10.496 8.830 1.00 93.31 95 ASN A C 1
ATOM 705 O O . ASN A 1 95 ? -0.757 10.673 9.148 1.00 93.31 95 ASN A O 1
ATOM 709 N N . GLN A 1 96 ? -2.906 11.323 9.225 1.00 91.25 96 GLN A N 1
ATOM 710 C CA . GLN A 1 96 ? -2.714 12.446 10.134 1.00 91.25 96 GLN A CA 1
ATOM 711 C C . GLN A 1 96 ? -3.976 12.804 10.939 1.00 91.25 96 GLN A C 1
ATOM 713 O O . GLN A 1 96 ? -5.111 12.636 10.519 1.00 91.25 96 GLN A O 1
ATOM 718 N N . ILE A 1 97 ? -3.774 13.429 12.105 1.00 86.12 97 ILE A N 1
ATOM 719 C CA . ILE A 1 97 ? -4.842 13.736 13.083 1.00 86.12 97 ILE A CA 1
ATOM 720 C C . ILE A 1 97 ? -5.929 14.679 12.533 1.00 86.12 97 ILE A C 1
ATOM 722 O O . ILE A 1 97 ? -7.050 14.687 13.036 1.00 86.12 97 ILE A O 1
ATOM 726 N N . SER A 1 98 ? -5.601 15.522 11.551 1.00 90.00 98 SER A N 1
ATOM 727 C CA . SER A 1 98 ? -6.547 16.485 10.979 1.00 90.00 98 SER A CA 1
ATOM 728 C C . SER A 1 98 ? -7.464 15.904 9.903 1.00 90.00 98 SER A C 1
ATOM 730 O O . SER A 1 98 ? -8.213 16.691 9.328 1.00 90.00 98 SER A O 1
ATOM 732 N N . ASP A 1 99 ? -7.392 14.596 9.625 1.00 88.69 99 ASP A N 1
ATOM 733 C CA . ASP A 1 99 ? -8.285 13.907 8.676 1.00 88.69 99 ASP A CA 1
ATOM 734 C C . ASP A 1 99 ? -8.208 14.511 7.259 1.00 88.69 99 ASP A C 1
ATOM 736 O O . ASP A 1 99 ? -9.187 14.682 6.539 1.00 88.69 99 ASP A O 1
ATOM 740 N N . ALA A 1 100 ? -7.006 14.964 6.895 1.00 94.25 100 ALA A N 1
ATOM 741 C CA . ALA A 1 100 ? -6.707 15.565 5.596 1.00 94.25 100 ALA A CA 1
ATOM 742 C C . ALA A 1 100 ? -5.592 14.771 4.903 1.00 94.25 100 ALA A C 1
ATOM 744 O O . ALA 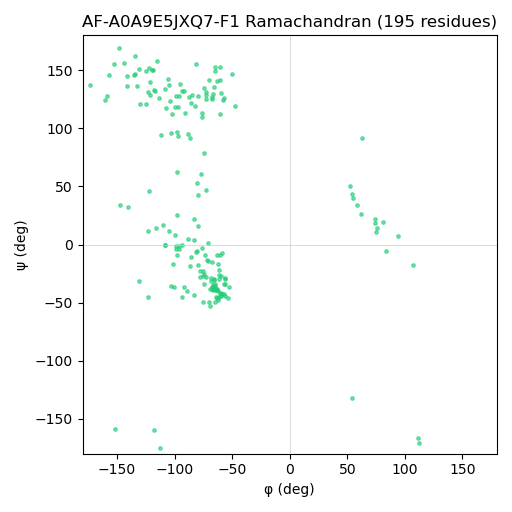A 1 100 ? -4.602 15.341 4.443 1.00 94.25 100 ALA A O 1
ATOM 745 N N . ASP A 1 101 ? -5.735 13.453 4.935 1.00 95.50 101 ASP A N 1
ATOM 746 C CA . ASP A 1 101 ? -4.895 12.456 4.278 1.00 95.50 101 ASP A CA 1
ATOM 747 C C . ASP A 1 101 ? -5.742 11.660 3.264 1.00 95.50 101 ASP A C 1
ATOM 749 O O . ASP A 1 101 ? -6.736 12.175 2.746 1.00 95.50 101 ASP A O 1
ATOM 753 N N . ILE A 1 102 ? -5.286 10.467 2.886 1.00 95.81 102 ILE A N 1
ATOM 754 C CA . ILE A 1 102 ? -5.966 9.592 1.923 1.00 95.81 102 ILE A CA 1
ATOM 755 C C . ILE A 1 102 ? -6.672 8.395 2.577 1.00 95.81 102 ILE A C 1
ATOM 757 O O . ILE A 1 102 ? -7.032 7.467 1.850 1.00 95.81 102 ILE A O 1
ATOM 761 N N . ASP A 1 103 ? -6.812 8.378 3.905 1.00 93.94 103 ASP A N 1
ATOM 762 C CA . ASP A 1 103 ? -7.377 7.268 4.681 1.00 93.94 103 ASP A CA 1
ATOM 763 C C . ASP A 1 103 ? -6.657 5.932 4.391 1.00 93.94 103 ASP A C 1
ATOM 765 O O . ASP A 1 103 ? -7.269 4.884 4.137 1.00 93.94 103 ASP A O 1
ATOM 769 N N . ALA A 1 104 ? -5.317 5.961 4.326 1.00 94.06 104 ALA A N 1
ATOM 770 C CA . ALA A 1 104 ? -4.537 4.769 3.983 1.00 94.06 104 ALA A CA 1
ATOM 771 C C . ALA A 1 104 ? -4.739 3.607 4.980 1.00 94.06 104 ALA A C 1
ATOM 773 O O . ALA A 1 104 ? -4.913 2.476 4.513 1.00 94.06 104 ALA A O 1
ATOM 774 N N . PRO A 1 105 ? -4.766 3.828 6.315 1.00 91.75 105 PRO A N 1
ATOM 775 C CA . PRO A 1 105 ? -5.040 2.767 7.288 1.00 91.75 105 PRO A CA 1
ATOM 776 C C . PRO A 1 105 ? -6.373 2.051 7.046 1.00 91.75 105 PRO A C 1
ATOM 778 O O . PRO A 1 105 ? -6.428 0.821 7.037 1.00 91.75 105 PRO A O 1
ATOM 781 N N . GLU A 1 106 ? -7.431 2.807 6.771 1.00 90.75 106 GLU A N 1
ATOM 782 C CA . GLU A 1 106 ? -8.773 2.315 6.472 1.00 90.75 106 GLU A CA 1
ATOM 783 C C . GLU A 1 106 ? -8.780 1.507 5.165 1.00 90.75 106 GLU A C 1
ATOM 785 O O . GLU A 1 106 ? -9.421 0.454 5.051 1.00 90.75 106 GLU A O 1
ATOM 790 N N . GLY A 1 107 ? -8.022 1.974 4.168 1.00 91.38 107 GLY A N 1
ATOM 791 C CA . GLY A 1 107 ? -7.792 1.252 2.922 1.00 91.38 107 GLY A CA 1
ATOM 792 C C . GLY A 1 107 ? -7.096 -0.094 3.143 1.00 91.38 107 GLY A C 1
ATOM 793 O O . GLY A 1 107 ? -7.528 -1.116 2.596 1.00 91.38 107 GLY A O 1
ATOM 794 N N . TRP A 1 108 ? -6.052 -0.126 3.972 1.00 91.69 108 TRP A N 1
ATOM 795 C CA . TRP A 1 108 ? -5.291 -1.339 4.279 1.00 91.69 108 TRP A CA 1
ATOM 796 C C . TRP A 1 108 ? -6.079 -2.362 5.091 1.00 91.69 108 TRP A C 1
ATOM 798 O O . TRP A 1 108 ? -5.928 -3.558 4.840 1.00 91.69 108 TRP A O 1
ATOM 808 N N . ASP A 1 109 ? -6.998 -1.925 5.952 1.00 88.00 109 ASP A N 1
ATOM 809 C CA . ASP A 1 109 ? -7.948 -2.819 6.624 1.00 88.00 109 ASP A CA 1
ATOM 810 C C . ASP A 1 109 ? -8.861 -3.563 5.626 1.00 88.00 109 ASP A C 1
ATOM 812 O O . ASP A 1 109 ? -9.382 -4.640 5.929 1.00 88.00 109 ASP A O 1
ATOM 816 N N . THR A 1 110 ? -9.016 -3.034 4.406 1.00 89.50 110 THR A N 1
ATOM 817 C CA . THR A 1 110 ? -9.747 -3.695 3.315 1.00 89.50 110 THR A CA 1
ATOM 818 C C . THR A 1 110 ? -8.828 -4.507 2.399 1.00 89.50 110 THR A C 1
ATOM 820 O O . THR A 1 110 ? -9.173 -5.626 2.004 1.00 89.50 110 THR A O 1
ATOM 823 N N . ARG A 1 111 ? -7.676 -3.953 1.995 1.00 87.94 111 ARG A N 1
ATOM 824 C CA . ARG A 1 111 ? -6.730 -4.617 1.087 1.00 87.94 111 ARG A CA 1
ATOM 825 C C . ARG A 1 111 ? -5.322 -4.032 1.193 1.00 87.94 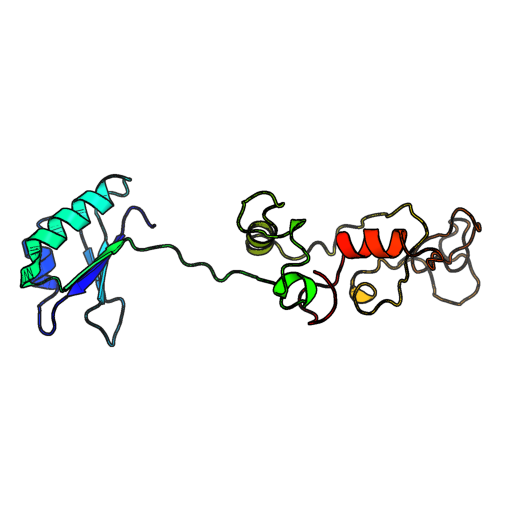111 ARG A C 1
ATOM 827 O O . ARG A 1 111 ? -5.113 -2.855 0.936 1.00 87.94 111 ARG A O 1
ATOM 834 N N . THR A 1 112 ? -4.339 -4.903 1.398 1.00 89.38 112 THR A N 1
ATOM 835 C CA . THR A 1 112 ? -2.910 -4.542 1.491 1.00 89.38 112 THR A CA 1
ATOM 836 C C . THR A 1 112 ? -2.064 -4.975 0.294 1.00 89.38 112 THR A C 1
ATOM 838 O O . THR A 1 112 ? -0.861 -4.749 0.281 1.00 89.38 112 THR A O 1
ATOM 841 N N . SER A 1 113 ? -2.649 -5.628 -0.716 1.00 87.25 113 SER A N 1
ATOM 842 C CA . SER A 1 113 ? -1.890 -6.107 -1.876 1.00 87.25 113 SER A CA 1
ATOM 843 C C . SER A 1 113 ? -2.576 -5.827 -3.207 1.00 87.25 113 SER A C 1
ATOM 845 O O . SER A 1 113 ? -3.803 -5.854 -3.339 1.00 87.25 113 SER A O 1
ATOM 847 N N . ALA A 1 114 ? -1.738 -5.571 -4.209 1.00 90.25 114 ALA A N 1
ATOM 848 C CA . ALA A 1 114 ? -2.121 -5.266 -5.581 1.00 90.25 114 ALA A CA 1
ATOM 849 C C . ALA A 1 114 ? -1.178 -5.946 -6.593 1.00 90.25 114 ALA A C 1
ATOM 851 O O . ALA A 1 114 ? -0.932 -5.410 -7.665 1.00 90.25 114 ALA A O 1
ATOM 852 N N . GLY A 1 115 ? -0.638 -7.129 -6.269 1.00 89.81 115 GLY A N 1
ATOM 853 C CA . GLY A 1 115 ? 0.446 -7.768 -7.039 1.00 89.81 115 GLY A CA 1
ATOM 854 C C . GLY A 1 115 ? 0.109 -8.163 -8.485 1.00 89.81 115 GLY A C 1
ATOM 855 O O . GLY A 1 115 ? 0.995 -8.549 -9.238 1.00 89.81 115 GLY A O 1
ATOM 856 N N . ASN A 1 116 ? -1.159 -8.078 -8.890 1.00 92.12 116 ASN A N 1
ATOM 857 C CA . ASN A 1 116 ? -1.603 -8.279 -10.270 1.00 92.12 116 ASN A CA 1
ATOM 858 C C . ASN A 1 116 ? -1.751 -6.967 -11.064 1.00 92.12 116 ASN A C 1
ATOM 860 O O . ASN A 1 116 ? -2.108 -7.014 -12.241 1.00 92.12 116 ASN A O 1
ATOM 864 N N . LEU A 1 117 ? -1.547 -5.811 -10.429 1.00 95.31 117 LEU A N 1
ATOM 865 C CA . LEU A 1 117 ? -1.596 -4.498 -11.060 1.00 95.31 117 LEU A CA 1
ATOM 866 C C . LEU A 1 117 ? -0.175 -4.031 -11.364 1.00 95.31 117 LEU A C 1
ATOM 868 O O . LEU A 1 117 ? 0.687 -4.007 -10.492 1.00 95.31 117 LEU A O 1
ATOM 872 N N . ILE A 1 118 ? 0.050 -3.637 -12.614 1.00 96.31 118 ILE A N 1
ATOM 873 C CA . ILE A 1 118 ? 1.310 -3.046 -13.062 1.00 96.31 118 ILE A CA 1
ATOM 874 C C . ILE A 1 118 ? 1.073 -1.546 -13.214 1.00 96.31 118 ILE A C 1
ATOM 876 O O . ILE A 1 118 ? 0.174 -1.134 -13.950 1.00 96.31 118 ILE A O 1
ATOM 880 N N . VAL A 1 119 ? 1.878 -0.737 -12.528 1.00 97.81 119 VAL A N 1
ATOM 881 C CA . VAL A 1 119 ? 1.858 0.725 -12.642 1.00 97.81 119 VAL A CA 1
ATOM 882 C C . VAL A 1 119 ? 3.105 1.165 -13.400 1.00 97.81 119 VAL A C 1
ATOM 884 O O . VAL A 1 119 ? 4.223 0.934 -12.951 1.00 97.81 119 VAL A O 1
ATOM 887 N N . ALA A 1 120 ? 2.919 1.790 -14.563 1.00 97.38 120 ALA A N 1
ATOM 888 C CA . ALA A 1 120 ? 4.020 2.348 -15.339 1.00 97.38 120 ALA A CA 1
ATOM 889 C C . ALA A 1 120 ? 4.350 3.763 -14.847 1.00 97.38 120 ALA A C 1
ATOM 891 O O . ALA A 1 120 ? 3.496 4.651 -14.887 1.00 97.38 120 ALA A O 1
ATOM 892 N N . VAL A 1 121 ? 5.593 3.976 -14.417 1.00 98.19 121 VAL A N 1
ATOM 893 C CA . VAL A 1 121 ? 6.109 5.287 -14.002 1.00 98.19 121 VAL A CA 1
ATOM 894 C C . VAL A 1 121 ? 6.968 5.849 -15.133 1.00 98.19 121 VAL A C 1
ATOM 896 O O . VAL A 1 121 ? 8.018 5.299 -15.457 1.00 98.19 121 VAL A O 1
ATOM 899 N N . VAL A 1 122 ? 6.506 6.932 -15.763 1.00 97.88 122 VAL A N 1
ATOM 900 C CA . VAL A 1 122 ? 7.236 7.624 -16.837 1.00 97.88 122 VAL A CA 1
ATOM 901 C C . VAL A 1 122 ? 7.978 8.809 -16.228 1.00 97.88 122 VAL A C 1
ATOM 903 O O . VAL A 1 122 ? 7.402 9.882 -16.066 1.00 97.88 122 VAL A O 1
ATOM 906 N N . ASP A 1 123 ? 9.238 8.594 -15.856 1.00 98.12 123 ASP A N 1
ATOM 907 C CA . ASP A 1 123 ? 10.031 9.552 -15.076 1.00 98.12 123 ASP A CA 1
ATOM 908 C C . ASP A 1 123 ? 11.542 9.407 -15.375 1.00 98.12 123 ASP A C 1
ATOM 910 O O . ASP A 1 123 ? 11.917 8.873 -16.420 1.00 98.12 123 ASP A O 1
ATOM 914 N N . THR A 1 124 ? 12.426 9.861 -14.481 1.00 98.06 124 THR A N 1
ATOM 915 C CA . THR A 1 124 ? 13.896 9.811 -14.617 1.00 98.06 124 THR A CA 1
ATOM 916 C C . THR A 1 124 ? 14.496 8.406 -14.495 1.00 98.06 124 THR A C 1
ATOM 918 O O . THR A 1 124 ? 15.708 8.238 -14.593 1.00 98.06 124 THR A O 1
ATOM 921 N N . GLY A 1 125 ? 13.657 7.390 -14.304 1.00 98.06 125 GLY A N 1
ATOM 922 C CA . GLY A 1 125 ? 14.047 6.006 -14.067 1.00 98.06 125 GLY A CA 1
ATOM 923 C C . GLY A 1 125 ? 13.709 5.556 -12.651 1.00 98.06 125 GLY A C 1
ATOM 924 O O . GLY A 1 125 ? 13.016 6.237 -11.900 1.00 98.06 125 GLY A O 1
ATOM 925 N N . ILE A 1 126 ? 14.198 4.381 -12.277 1.00 98.44 126 ILE A N 1
ATOM 926 C CA . ILE A 1 126 ? 14.036 3.822 -10.940 1.00 98.44 126 ILE A CA 1
ATOM 927 C C . ILE A 1 126 ? 15.316 3.113 -10.512 1.00 98.44 126 ILE A C 1
ATOM 929 O O . ILE A 1 126 ? 15.922 2.342 -11.260 1.00 98.44 126 ILE A O 1
ATOM 933 N N . ARG A 1 127 ? 15.729 3.320 -9.262 1.00 98.19 127 ARG A N 1
ATOM 934 C CA . ARG A 1 127 ? 16.732 2.469 -8.627 1.00 98.19 127 ARG A CA 1
ATOM 935 C C . ARG A 1 127 ? 16.089 1.131 -8.254 1.00 98.19 127 ARG A C 1
ATOM 937 O O . ARG A 1 127 ? 15.801 0.876 -7.089 1.00 98.19 127 ARG A O 1
ATOM 944 N N . TYR A 1 128 ? 15.922 0.247 -9.235 1.00 97.38 128 TYR A N 1
ATOM 945 C CA . TYR A 1 128 ? 15.325 -1.090 -9.066 1.00 97.38 128 TYR A CA 1
ATOM 946 C C . TYR A 1 128 ? 16.090 -2.009 -8.088 1.00 97.38 128 TYR A C 1
ATOM 948 O O . TYR A 1 128 ? 15.608 -3.074 -7.722 1.00 97.38 128 TYR A O 1
ATOM 956 N N . THR A 1 129 ? 17.280 -1.602 -7.633 1.00 97.75 129 THR A N 1
ATOM 957 C CA . THR A 1 129 ? 18.067 -2.279 -6.585 1.00 97.75 129 THR A CA 1
ATOM 958 C C . THR A 1 129 ? 17.822 -1.737 -5.173 1.00 97.75 129 THR A C 1
ATOM 960 O O . THR A 1 129 ? 18.461 -2.190 -4.223 1.00 97.75 129 THR A O 1
ATOM 963 N N . HIS A 1 130 ? 16.960 -0.730 -5.007 1.00 98.12 130 HIS A N 1
ATOM 964 C CA . HIS A 1 130 ? 16.678 -0.144 -3.701 1.00 98.12 130 HIS A CA 1
ATOM 965 C C . HIS A 1 130 ? 15.980 -1.166 -2.793 1.00 98.12 130 HIS A C 1
ATOM 967 O O . HIS A 1 130 ? 15.049 -1.844 -3.223 1.00 98.12 130 HIS A O 1
ATOM 973 N N . GLN A 1 131 ? 16.415 -1.256 -1.530 1.00 97.19 131 GLN A N 1
ATOM 974 C CA . GLN A 1 131 ? 15.922 -2.254 -0.564 1.00 97.19 131 GLN A CA 1
ATOM 975 C C . GLN A 1 131 ? 14.400 -2.210 -0.368 1.00 97.19 131 GLN A C 1
ATOM 977 O O . GLN A 1 131 ? 13.786 -3.238 -0.119 1.00 97.19 131 GLN A O 1
ATOM 982 N N . ASP A 1 132 ? 13.823 -1.024 -0.548 1.00 97.56 132 ASP A N 1
ATOM 983 C CA . ASP A 1 132 ? 12.404 -0.743 -0.345 1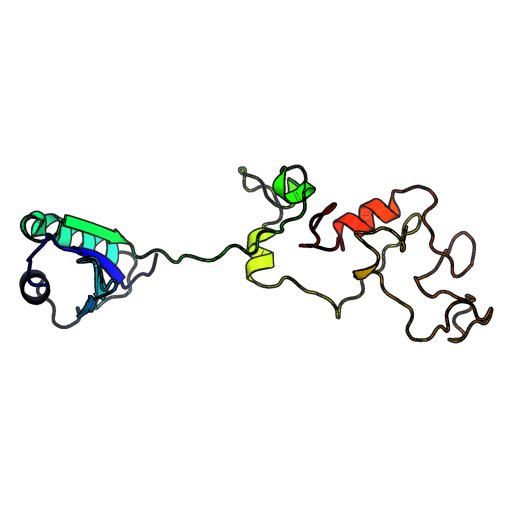.00 97.56 132 ASP A CA 1
ATOM 984 C C . ASP A 1 132 ? 11.582 -0.717 -1.649 1.00 97.56 132 ASP A C 1
ATOM 986 O O . ASP A 1 132 ? 10.438 -0.293 -1.663 1.00 97.56 132 ASP A O 1
ATOM 990 N N . LEU A 1 133 ? 12.183 -1.110 -2.779 1.00 97.44 133 LEU A N 1
ATOM 991 C CA . LEU A 1 133 ? 11.516 -1.150 -4.093 1.00 97.44 133 LEU A CA 1
ATOM 992 C C . LEU A 1 133 ? 11.722 -2.479 -4.817 1.00 97.44 133 LEU A C 1
ATOM 994 O O . LEU A 1 133 ? 10.850 -2.919 -5.558 1.00 97.44 133 LEU A O 1
ATOM 998 N N . ALA A 1 134 ? 12.866 -3.134 -4.612 1.00 97.06 134 ALA A N 1
ATOM 999 C CA . ALA A 1 134 ? 13.278 -4.293 -5.399 1.00 97.06 134 ALA A CA 1
ATOM 1000 C C . ALA A 1 134 ? 12.259 -5.445 -5.380 1.00 97.06 134 ALA A C 1
ATOM 1002 O O . ALA A 1 134 ? 12.099 -6.124 -6.389 1.00 97.06 134 ALA A O 1
ATOM 1003 N N . ALA A 1 135 ? 11.553 -5.655 -4.262 1.00 96.19 135 ALA A N 1
ATOM 1004 C CA . ALA A 1 135 ? 10.544 -6.712 -4.154 1.00 96.19 135 ALA A CA 1
ATOM 1005 C C . ALA A 1 135 ? 9.233 -6.391 -4.898 1.00 96.19 135 ALA A C 1
ATOM 1007 O O . ALA A 1 135 ? 8.543 -7.316 -5.316 1.00 96.19 135 ALA A O 1
ATOM 1008 N N . ASN A 1 136 ? 8.920 -5.106 -5.093 1.00 96.88 136 ASN A N 1
ATOM 1009 C CA . ASN A 1 136 ? 7.734 -4.641 -5.820 1.00 96.88 136 ASN A CA 1
ATOM 1010 C C . ASN A 1 136 ? 8.039 -4.251 -7.277 1.00 96.88 136 ASN A C 1
ATOM 1012 O O . ASN A 1 136 ? 7.133 -3.878 -8.022 1.00 96.88 136 ASN A O 1
ATOM 1016 N N . MET A 1 137 ? 9.300 -4.338 -7.706 1.00 96.50 137 MET A N 1
ATOM 1017 C CA . MET A 1 137 ? 9.700 -3.996 -9.064 1.00 96.50 137 MET A CA 1
ATOM 1018 C C . MET A 1 137 ? 9.108 -4.986 -10.073 1.00 96.50 137 MET A C 1
ATOM 1020 O O . MET A 1 137 ? 9.316 -6.198 -9.979 1.00 96.50 137 MET A O 1
ATOM 1024 N N . TRP A 1 138 ? 8.418 -4.461 -11.087 1.00 96.75 138 TRP A N 1
ATOM 1025 C CA . TRP A 1 138 ? 7.993 -5.267 -12.225 1.00 96.75 138 TRP A CA 1
ATOM 1026 C C . TRP A 1 138 ? 9.204 -5.820 -12.981 1.00 96.75 138 TRP A C 1
ATOM 1028 O O . TRP A 1 138 ? 10.200 -5.125 -13.190 1.00 96.75 138 TRP A O 1
ATOM 1038 N N . ARG A 1 139 ? 9.092 -7.073 -13.423 1.00 96.88 139 ARG A N 1
ATOM 1039 C CA . ARG A 1 139 ? 10.106 -7.741 -14.233 1.00 96.88 139 ARG A CA 1
ATOM 1040 C C . ARG A 1 139 ? 9.486 -8.187 -15.547 1.00 96.88 139 ARG A C 1
ATOM 1042 O O . ARG A 1 139 ? 8.464 -8.873 -15.504 1.00 96.88 139 ARG A O 1
ATOM 1049 N N . ASN A 1 140 ? 10.108 -7.840 -16.674 1.00 97.38 140 ASN A N 1
ATOM 1050 C CA . ASN A 1 140 ? 9.669 -8.295 -17.989 1.00 97.38 140 ASN A CA 1
ATOM 1051 C C . ASN A 1 140 ? 9.747 -9.833 -18.028 1.00 97.38 140 ASN A C 1
ATOM 1053 O O . ASN A 1 140 ? 10.846 -10.388 -17.936 1.00 97.38 140 ASN A O 1
ATOM 1057 N N . PRO A 1 141 ? 8.607 -10.553 -18.097 1.00 97.06 141 PRO A N 1
ATOM 1058 C CA . PRO A 1 141 ? 8.617 -12.012 -18.083 1.00 97.06 141 PRO A CA 1
ATOM 1059 C C . PRO A 1 141 ? 9.152 -12.611 -19.388 1.00 97.06 141 PRO A C 1
ATOM 1061 O O . PRO A 1 141 ? 9.429 -13.810 -19.415 1.00 97.06 141 PRO A O 1
ATOM 1064 N N . ASN A 1 142 ? 9.277 -11.804 -20.445 1.00 97.94 142 ASN A N 1
ATOM 1065 C CA . ASN A 1 142 ? 9.717 -12.249 -21.760 1.00 97.94 142 ASN A CA 1
ATOM 1066 C C . ASN A 1 142 ? 11.219 -12.024 -22.008 1.00 97.94 142 ASN A C 1
ATOM 1068 O O . ASN A 1 142 ? 11.703 -12.447 -23.048 1.00 97.94 142 ASN A O 1
ATOM 1072 N N . GLU A 1 143 ? 11.951 -11.442 -21.050 1.00 98.19 143 GLU A N 1
ATOM 1073 C CA . GLU A 1 143 ? 13.391 -11.162 -21.156 1.00 98.19 143 GLU A CA 1
ATOM 1074 C C . GLU A 1 143 ? 14.251 -12.132 -20.332 1.00 98.19 143 GLU A C 1
ATOM 1076 O O . GLU A 1 143 ? 13.975 -12.421 -19.155 1.00 98.19 143 GLU A O 1
ATOM 1081 N N . ILE A 1 144 ? 15.361 -12.591 -20.913 1.00 97.19 144 ILE A N 1
ATOM 1082 C CA . ILE A 1 144 ? 16.388 -13.379 -20.232 1.00 97.19 144 ILE A CA 1
ATOM 1083 C C . ILE A 1 144 ? 17.523 -12.445 -19.818 1.00 97.19 144 ILE A C 1
ATOM 1085 O O . ILE A 1 144 ? 18.461 -12.186 -20.560 1.00 97.19 144 ILE A O 1
ATOM 1089 N N . ALA A 1 145 ? 17.475 -12.016 -18.560 1.00 95.88 145 ALA A N 1
ATOM 1090 C CA . ALA A 1 145 ? 18.427 -11.052 -18.019 1.00 95.88 145 ALA A CA 1
ATOM 1091 C C . ALA A 1 145 ? 19.907 -11.348 -18.332 1.00 95.88 145 ALA A C 1
ATOM 1093 O O . ALA A 1 145 ? 20.474 -12.332 -17.845 1.00 95.88 145 ALA A O 1
ATOM 1094 N N . GLY A 1 146 ? 20.545 -10.412 -19.037 1.00 95.00 146 GLY A N 1
ATOM 1095 C CA . GLY A 1 146 ? 21.986 -10.359 -19.255 1.00 95.00 146 GLY A CA 1
ATOM 1096 C C . GLY A 1 146 ? 22.481 -11.277 -20.369 1.00 95.00 146 GLY A C 1
ATOM 1097 O O . GLY A 1 146 ? 23.669 -11.611 -20.379 1.00 95.00 146 GLY A O 1
ATOM 1098 N N . ASN A 1 147 ? 21.604 -11.717 -21.276 1.00 97.56 147 ASN A N 1
ATOM 1099 C CA . ASN A 1 147 ? 22.004 -12.514 -22.434 1.00 97.56 147 ASN A CA 1
ATOM 1100 C C . ASN A 1 147 ? 22.444 -11.643 -23.630 1.00 97.56 147 ASN A C 1
ATOM 1102 O O . ASN A 1 147 ? 23.040 -12.180 -24.569 1.00 97.56 147 ASN A O 1
ATOM 1106 N N . GLY A 1 148 ? 22.216 -10.323 -23.586 1.00 97.00 148 GLY A N 1
ATOM 1107 C CA . GLY A 1 148 ? 22.567 -9.398 -24.663 1.00 97.00 148 GLY A CA 1
ATOM 1108 C C . GLY A 1 148 ? 21.649 -9.492 -25.883 1.00 97.00 148 GLY A C 1
ATOM 1109 O O . GLY A 1 148 ? 22.056 -9.075 -26.972 1.00 97.00 148 GLY A O 1
ATOM 1110 N N . VAL A 1 149 ? 20.457 -10.069 -25.731 1.00 97.75 149 VAL A N 1
ATOM 1111 C CA . VAL A 1 149 ? 19.455 -10.275 -26.781 1.00 97.75 149 VAL A CA 1
ATOM 1112 C C . VAL A 1 149 ? 18.178 -9.514 -26.409 1.00 97.75 149 VAL A C 1
ATOM 1114 O O . VAL A 1 149 ? 17.898 -9.274 -25.246 1.00 97.75 149 VAL A O 1
ATOM 1117 N N . ASP A 1 150 ? 17.446 -9.071 -27.426 1.00 97.94 150 ASP A N 1
ATOM 1118 C CA . ASP A 1 150 ? 16.057 -8.618 -27.307 1.00 97.94 150 ASP A CA 1
ATOM 1119 C C . ASP A 1 150 ? 15.184 -9.867 -27.496 1.00 97.94 150 ASP A C 1
ATOM 1121 O O . ASP A 1 150 ? 15.014 -10.343 -28.626 1.00 97.94 150 ASP A O 1
ATOM 1125 N N . ASP A 1 151 ? 14.789 -10.495 -26.387 1.00 98.44 151 ASP A N 1
ATOM 1126 C CA . ASP A 1 151 ? 14.147 -11.814 -26.391 1.00 98.44 151 ASP A CA 1
ATOM 1127 C C . ASP A 1 151 ? 12.668 -11.726 -26.789 1.00 98.44 151 ASP A C 1
ATOM 1129 O O . ASP A 1 151 ? 12.115 -12.678 -27.356 1.00 98.44 151 ASP A O 1
ATOM 1133 N N . ASP A 1 152 ? 12.032 -10.585 -26.522 1.00 97.81 152 ASP A N 1
ATOM 1134 C CA . ASP A 1 152 ? 10.619 -10.346 -26.810 1.00 97.81 152 ASP A CA 1
ATOM 1135 C C . ASP A 1 152 ? 10.367 -9.578 -28.125 1.00 97.81 152 ASP A C 1
ATOM 1137 O O . ASP A 1 152 ? 9.232 -9.534 -28.619 1.00 97.81 152 ASP A O 1
ATOM 1141 N N . GLY A 1 153 ? 11.426 -9.059 -28.751 1.00 97.75 153 GLY A N 1
ATOM 1142 C CA . GLY A 1 153 ? 11.396 -8.369 -30.036 1.00 97.75 153 GLY A CA 1
ATOM 1143 C C . GLY A 1 153 ? 10.804 -6.962 -29.962 1.00 97.75 153 GLY A C 1
ATOM 1144 O O . GLY A 1 153 ? 10.312 -6.461 -30.983 1.00 97.75 153 GLY A O 1
ATOM 1145 N N . ASN A 1 154 ? 10.795 -6.332 -28.785 1.00 96.19 154 ASN A N 1
ATOM 1146 C CA . ASN A 1 154 ? 10.218 -5.005 -28.576 1.00 96.19 154 ASN A CA 1
ATOM 1147 C C . ASN A 1 154 ? 11.146 -3.850 -29.011 1.00 96.19 154 ASN A C 1
ATOM 1149 O O . ASN A 1 154 ? 10.719 -2.691 -29.059 1.00 96.19 154 ASN A O 1
ATOM 1153 N N . GLY A 1 155 ? 12.386 -4.158 -29.406 1.00 96.50 155 GLY A N 1
ATOM 1154 C CA . GLY A 1 155 ? 13.385 -3.203 -29.872 1.00 96.50 155 GLY A CA 1
ATOM 1155 C C . GLY A 1 155 ? 14.337 -2.699 -28.785 1.00 96.50 155 GLY A C 1
ATOM 1156 O O . GLY A 1 155 ? 15.126 -1.787 -29.065 1.00 96.50 155 GLY A O 1
ATOM 1157 N N . LEU A 1 156 ? 14.283 -3.257 -27.574 1.00 97.44 156 LEU A N 1
ATOM 1158 C CA . LEU A 1 156 ? 15.172 -2.949 -26.460 1.00 97.44 156 LEU A CA 1
ATOM 1159 C C . LEU A 1 156 ? 15.832 -4.234 -25.957 1.00 97.44 156 LEU A C 1
ATOM 1161 O O . LEU A 1 156 ? 15.175 -5.156 -25.512 1.00 97.44 156 LEU A O 1
ATOM 1165 N N . VAL A 1 157 ? 17.161 -4.268 -25.995 1.00 98.06 157 VAL A N 1
ATOM 1166 C CA . VAL A 1 157 ? 17.938 -5.392 -25.455 1.00 98.06 157 VAL A CA 1
ATOM 1167 C C . VAL A 1 157 ? 17.936 -5.350 -23.924 1.00 98.06 157 VAL A C 1
ATOM 1169 O O . VAL A 1 157 ? 18.232 -4.289 -23.357 1.00 98.06 157 VAL A O 1
ATOM 1172 N N . ASP A 1 158 ? 17.701 -6.504 -23.288 1.00 97.19 158 ASP A N 1
ATOM 1173 C CA . ASP A 1 158 ? 17.786 -6.734 -21.841 1.00 97.19 158 ASP A CA 1
ATOM 1174 C C . ASP A 1 158 ? 16.915 -5.767 -20.998 1.00 97.19 158 ASP A C 1
ATOM 1176 O O . ASP A 1 158 ? 17.340 -5.309 -19.929 1.00 97.19 158 ASP A O 1
ATOM 1180 N N . ASP A 1 159 ? 15.688 -5.438 -21.424 1.00 97.88 159 ASP A N 1
ATOM 1181 C CA . ASP A 1 159 ? 14.784 -4.493 -20.733 1.00 97.88 159 ASP A CA 1
ATOM 1182 C C . ASP A 1 159 ? 14.032 -5.097 -19.524 1.00 97.88 159 ASP A C 1
ATOM 1184 O O . ASP A 1 159 ? 12.862 -4.836 -19.234 1.00 97.88 159 ASP A O 1
ATOM 1188 N N . VAL A 1 160 ? 14.777 -5.872 -18.733 1.00 98.19 160 VAL A N 1
ATOM 1189 C CA . VAL A 1 160 ? 14.317 -6.711 -17.615 1.00 98.19 160 VAL A CA 1
ATOM 1190 C C . VAL A 1 160 ? 13.477 -5.957 -16.586 1.00 98.19 160 VAL A C 1
ATOM 1192 O O . VAL A 1 160 ? 12.556 -6.538 -16.017 1.00 98.19 160 VAL A O 1
ATOM 1195 N N . TYR A 1 161 ? 13.799 -4.692 -16.312 1.00 97.88 161 TYR A N 1
ATOM 1196 C CA . TYR A 1 161 ? 13.125 -3.867 -15.298 1.00 97.88 161 TYR A CA 1
ATOM 1197 C C . TYR A 1 161 ? 12.407 -2.656 -15.911 1.00 97.88 161 TYR A C 1
ATOM 1199 O O . TYR A 1 161 ? 12.037 -1.726 -15.197 1.00 97.88 161 TYR A O 1
ATOM 1207 N N . GLY A 1 162 ? 12.219 -2.649 -17.231 1.00 97.19 162 GLY A N 1
ATOM 1208 C CA . GLY A 1 162 ? 11.649 -1.537 -17.984 1.00 97.19 162 GLY A CA 1
ATOM 1209 C C . GLY A 1 162 ? 12.669 -0.853 -18.889 1.00 97.19 162 GLY A C 1
ATOM 1210 O O . GLY A 1 162 ? 13.761 -1.358 -19.127 1.00 97.19 162 GLY A O 1
ATOM 1211 N N . CYS A 1 163 ? 12.309 0.324 -19.398 1.00 96.94 163 CYS A N 1
ATOM 1212 C CA . CYS A 1 163 ? 13.053 0.987 -20.464 1.00 96.94 163 CYS A CA 1
ATOM 1213 C C . CYS A 1 163 ? 13.601 2.358 -20.061 1.00 96.94 163 CYS A C 1
ATOM 1215 O O . CYS A 1 163 ? 12.996 3.104 -19.292 1.00 96.94 163 CYS A O 1
ATOM 1217 N N . ASN A 1 164 ? 14.723 2.731 -20.670 1.00 97.38 164 ASN A N 1
ATOM 1218 C CA . ASN A 1 164 ? 15.190 4.105 -20.735 1.00 97.38 164 ASN A CA 1
ATOM 1219 C C . ASN A 1 164 ? 14.904 4.659 -22.131 1.00 97.38 164 ASN A C 1
ATOM 1221 O O . ASN A 1 164 ? 15.676 4.468 -23.074 1.00 97.38 164 ASN A O 1
ATOM 1225 N N . ALA A 1 165 ? 13.782 5.365 -22.260 1.00 94.38 165 ALA A N 1
ATOM 1226 C CA . ALA A 1 165 ? 13.351 5.944 -23.529 1.00 94.38 165 ALA A CA 1
ATOM 1227 C C . ALA A 1 165 ? 14.295 7.053 -24.035 1.00 94.38 165 ALA A C 1
ATOM 1229 O O . ALA A 1 165 ? 14.461 7.209 -25.245 1.00 94.38 165 ALA A O 1
ATOM 1230 N N . TYR A 1 166 ? 14.945 7.795 -23.130 1.00 94.94 166 TYR A N 1
ATOM 1231 C CA . TYR A 1 166 ? 15.900 8.850 -23.487 1.00 94.94 166 TYR A CA 1
ATOM 1232 C C . TYR A 1 166 ? 17.192 8.264 -24.077 1.00 94.94 166 TYR A C 1
ATOM 1234 O O . TYR A 1 166 ? 17.634 8.663 -25.154 1.00 94.94 166 TYR A O 1
ATOM 1242 N N . GLY A 1 167 ? 17.767 7.272 -23.395 1.00 94.62 167 GLY A N 1
ATOM 1243 C CA . GLY A 1 167 ? 18.973 6.554 -23.809 1.00 94.62 167 GLY A CA 1
ATOM 1244 C C . GLY A 1 167 ? 18.733 5.449 -24.841 1.00 94.62 167 GLY A C 1
ATOM 1245 O O . GLY A 1 167 ? 19.702 4.875 -25.337 1.00 94.62 167 GLY A O 1
ATOM 1246 N N . ARG A 1 168 ? 17.463 5.158 -25.160 1.00 95.19 168 ARG A N 1
ATOM 1247 C CA . ARG A 1 168 ? 17.004 4.119 -26.098 1.00 95.19 168 ARG A CA 1
ATOM 1248 C C . ARG A 1 168 ? 17.600 2.738 -25.795 1.00 95.19 168 ARG A C 1
ATOM 1250 O O . ARG A 1 168 ? 18.165 2.100 -26.679 1.00 95.19 168 ARG A O 1
ATOM 1257 N N . ASN A 1 169 ? 17.510 2.307 -24.539 1.00 96.75 169 ASN A N 1
ATOM 1258 C CA . ASN A 1 169 ? 18.014 1.009 -24.077 1.00 96.75 169 ASN A CA 1
ATOM 1259 C C . ASN A 1 169 ? 17.164 0.436 -22.925 1.00 96.75 169 ASN A C 1
ATOM 1261 O O . ASN A 1 169 ? 16.328 1.144 -22.365 1.00 96.75 169 ASN A O 1
ATOM 1265 N N . GLY A 1 170 ? 17.392 -0.833 -22.570 1.00 97.00 170 GLY A N 1
ATOM 1266 C CA . GLY A 1 170 ? 16.673 -1.564 -21.519 1.00 97.00 170 GLY A CA 1
ATOM 1267 C C . GLY A 1 170 ? 17.118 -1.288 -20.075 1.00 97.00 170 GLY A C 1
ATOM 1268 O O . GLY A 1 170 ? 16.813 -2.069 -19.180 1.00 97.00 170 GLY A O 1
ATOM 1269 N N . ASN A 1 171 ? 17.870 -0.213 -19.804 1.00 97.44 171 ASN A N 1
ATOM 1270 C CA . ASN A 1 171 ? 18.355 0.082 -18.452 1.00 97.44 171 ASN A CA 1
ATOM 1271 C C . ASN A 1 171 ? 17.699 1.342 -17.860 1.00 97.44 171 ASN A C 1
ATOM 1273 O O . ASN A 1 171 ? 18.228 2.443 -18.042 1.00 97.44 171 ASN A O 1
ATOM 1277 N N . PRO A 1 172 ? 16.606 1.202 -17.085 1.00 97.62 172 PRO A N 1
ATOM 1278 C CA . PRO A 1 172 ? 15.879 2.317 -16.486 1.00 97.62 172 PRO A CA 1
ATOM 1279 C C . PRO A 1 172 ? 16.509 2.798 -15.170 1.00 97.62 172 PRO A C 1
ATOM 1281 O O . PRO A 1 172 ? 15.805 3.363 -14.339 1.00 97.62 172 PRO A O 1
ATOM 1284 N N . MET A 1 173 ? 17.799 2.535 -14.924 1.00 98.06 173 MET A N 1
ATOM 1285 C CA . MET A 1 173 ? 18.459 2.986 -13.697 1.00 98.06 173 MET A CA 1
ATOM 1286 C C . MET A 1 173 ? 18.369 4.509 -13.579 1.00 98.06 173 MET A C 1
ATOM 1288 O O . MET A 1 173 ? 18.805 5.231 -14.473 1.00 98.06 173 MET A O 1
ATOM 1292 N N . ASP A 1 174 ? 17.824 4.965 -12.456 1.00 98.12 174 ASP A N 1
ATOM 1293 C CA . ASP A 1 174 ? 17.605 6.383 -12.176 1.00 98.12 174 ASP A CA 1
ATOM 1294 C C . ASP A 1 174 ? 18.929 7.142 -12.018 1.00 98.12 174 ASP A C 1
ATOM 1296 O O . ASP A 1 174 ? 19.802 6.738 -11.241 1.00 98.12 174 ASP A O 1
ATOM 1300 N N . ASP A 1 175 ? 19.060 8.259 -12.728 1.00 96.12 175 ASP A N 1
ATOM 1301 C CA . ASP A 1 175 ? 20.218 9.155 -12.685 1.00 96.12 175 ASP A CA 1
ATOM 1302 C C . ASP A 1 175 ? 19.931 10.497 -11.985 1.00 96.12 175 ASP A C 1
ATOM 1304 O O . ASP A 1 175 ? 20.836 11.323 -11.832 1.00 96.12 175 ASP A O 1
ATOM 1308 N N . ASN A 1 176 ? 18.697 10.702 -11.512 1.00 97.50 176 ASN A N 1
ATOM 1309 C CA . ASN A 1 176 ? 18.254 11.944 -10.882 1.00 97.50 176 ASN A CA 1
ATOM 1310 C C . ASN A 1 176 ? 17.712 11.737 -9.461 1.00 97.50 176 ASN A C 1
ATOM 1312 O O . ASN A 1 176 ? 18.063 12.490 -8.552 1.00 97.50 176 ASN A O 1
ATOM 1316 N N . GLY A 1 177 ? 16.880 10.713 -9.262 1.00 97.88 177 GLY A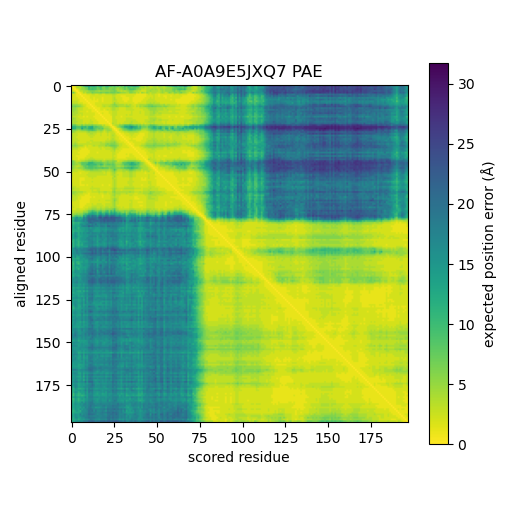 N 1
ATOM 1317 C CA . GLY A 1 177 ? 16.223 10.398 -7.991 1.00 97.88 177 GLY A CA 1
ATOM 1318 C C . GLY A 1 177 ? 14.727 10.720 -7.952 1.00 97.88 177 GLY A C 1
ATOM 1319 O O . GLY A 1 177 ? 14.032 10.197 -7.079 1.00 97.88 177 GLY A O 1
ATOM 1320 N N . HIS A 1 178 ? 14.217 11.550 -8.871 1.00 98.50 178 HIS A N 1
ATOM 1321 C CA . HIS A 1 178 ? 12.795 11.909 -8.922 1.00 98.50 178 HIS A CA 1
ATOM 1322 C C . HIS A 1 178 ? 11.915 10.677 -9.184 1.00 98.50 178 HIS A C 1
ATOM 1324 O O . HIS A 1 178 ? 10.988 10.405 -8.420 1.00 98.50 178 HIS A O 1
ATOM 1330 N N . GLY A 1 179 ? 12.272 9.858 -10.174 1.00 98.44 179 GLY A N 1
ATOM 1331 C CA . GLY A 1 179 ? 11.516 8.656 -10.509 1.00 98.44 179 GLY A CA 1
ATOM 1332 C C . GLY A 1 179 ? 11.559 7.585 -9.419 1.00 98.44 179 GLY A C 1
ATOM 1333 O O . GLY A 1 179 ? 10.529 6.976 -9.114 1.00 98.44 179 GLY A O 1
ATOM 1334 N N . SER A 1 180 ? 12.694 7.413 -8.733 1.00 98.50 180 SER A N 1
ATOM 1335 C CA . SER A 1 180 ? 12.772 6.541 -7.552 1.00 98.50 180 SER A CA 1
ATOM 1336 C C . SER A 1 180 ? 11.893 7.042 -6.405 1.00 98.50 180 SER A C 1
ATOM 1338 O O . SER A 1 180 ? 11.259 6.231 -5.732 1.00 98.50 180 SER A O 1
ATOM 1340 N N . HIS A 1 181 ? 11.815 8.359 -6.191 1.00 98.38 181 HIS A N 1
ATOM 1341 C CA . HIS A 1 181 ? 10.940 8.949 -5.178 1.00 98.38 181 HIS A CA 1
ATOM 1342 C C . HIS A 1 181 ? 9.461 8.712 -5.512 1.00 98.38 181 HIS A C 1
ATOM 1344 O O . HIS A 1 181 ? 8.723 8.200 -4.673 1.00 98.38 181 HIS A O 1
ATOM 1350 N N . CYS A 1 182 ? 9.036 9.011 -6.746 1.00 98.50 182 CYS A N 1
ATOM 1351 C CA . CYS A 1 182 ? 7.675 8.734 -7.213 1.00 98.50 182 CYS A CA 1
ATOM 1352 C C . CYS A 1 182 ? 7.319 7.247 -7.084 1.00 98.50 182 CYS A C 1
ATOM 1354 O O . CYS A 1 182 ? 6.237 6.909 -6.611 1.00 98.50 182 CYS A O 1
ATOM 1356 N N . SER A 1 183 ? 8.246 6.359 -7.445 1.00 98.25 183 SER A N 1
ATOM 1357 C CA . SER A 1 183 ? 8.049 4.911 -7.329 1.00 98.25 183 SER A CA 1
ATOM 1358 C C . SER A 1 183 ? 7.926 4.457 -5.872 1.00 98.25 183 SER A C 1
ATOM 1360 O O . SER A 1 183 ? 7.094 3.604 -5.581 1.00 98.25 183 SER A O 1
ATOM 1362 N N . GLY A 1 184 ? 8.688 5.053 -4.948 1.00 97.69 184 GLY A N 1
ATOM 1363 C CA . GLY A 1 184 ? 8.577 4.795 -3.507 1.00 97.69 184 GLY A CA 1
ATOM 1364 C C . GLY A 1 184 ? 7.221 5.190 -2.931 1.00 97.69 184 GLY A C 1
ATOM 1365 O O . GLY A 1 184 ? 6.668 4.452 -2.129 1.00 97.69 184 GLY A O 1
ATOM 1366 N N . THR A 1 185 ? 6.645 6.305 -3.390 1.00 97.69 185 THR A N 1
ATOM 1367 C CA . THR A 1 185 ? 5.286 6.718 -3.000 1.00 97.69 185 THR A CA 1
ATOM 1368 C C . THR A 1 185 ? 4.203 5.759 -3.506 1.00 97.69 185 THR A C 1
ATOM 1370 O O . THR A 1 185 ? 3.155 5.645 -2.883 1.00 97.69 185 THR A O 1
ATOM 1373 N N . ILE A 1 186 ? 4.424 5.093 -4.643 1.00 97.06 186 ILE A N 1
ATOM 1374 C CA . ILE A 1 186 ? 3.434 4.198 -5.265 1.00 97.06 186 ILE A CA 1
ATOM 1375 C C . ILE A 1 186 ? 3.558 2.758 -4.753 1.00 97.06 186 ILE A C 1
ATOM 1377 O O . ILE A 1 186 ? 2.550 2.070 -4.612 1.00 97.06 186 ILE A O 1
ATOM 1381 N N . GLY A 1 187 ? 4.787 2.278 -4.564 1.00 95.69 187 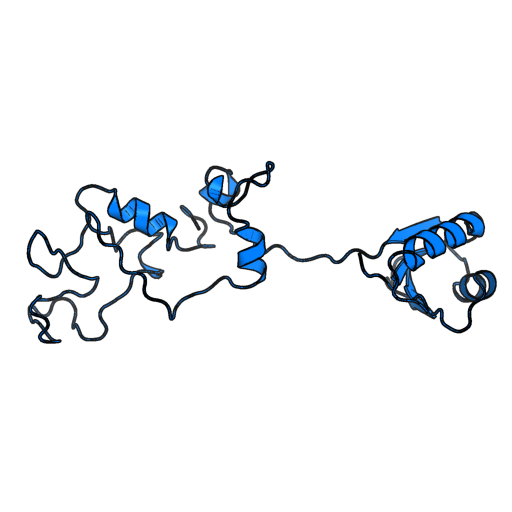GLY A N 1
ATOM 1382 C CA . GLY A 1 187 ? 5.082 0.857 -4.400 1.00 95.69 187 GLY A CA 1
ATOM 1383 C C . GLY A 1 187 ? 6.254 0.569 -3.472 1.00 95.69 187 GLY A C 1
ATOM 1384 O O . GLY A 1 187 ? 6.974 -0.404 -3.713 1.00 95.69 187 GLY A O 1
ATOM 1385 N N . GLY A 1 188 ? 6.448 1.388 -2.433 1.00 96.00 188 GLY A N 1
ATOM 1386 C CA . GLY A 1 188 ? 7.281 1.028 -1.284 1.00 96.00 188 GLY A CA 1
ATOM 1387 C C . GLY A 1 188 ? 6.898 -0.348 -0.730 1.00 96.00 188 GLY A C 1
ATOM 1388 O O . GLY A 1 188 ? 5.752 -0.789 -0.850 1.00 96.00 188 GLY A O 1
ATOM 1389 N N . VAL A 1 189 ? 7.866 -1.095 -0.206 1.00 96.25 189 VAL A N 1
ATOM 1390 C CA . VAL A 1 189 ? 7.597 -2.444 0.298 1.00 96.25 189 VAL A CA 1
ATOM 1391 C C . VAL A 1 189 ? 7.141 -2.324 1.747 1.00 96.25 189 VAL A C 1
ATOM 1393 O O . VAL A 1 189 ? 7.955 -2.382 2.657 1.00 96.25 189 VAL A O 1
ATOM 1396 N N . GLY A 1 190 ? 5.832 -2.213 1.965 1.00 94.38 190 GLY A N 1
ATOM 1397 C CA . GLY A 1 190 ? 5.295 -2.115 3.318 1.00 94.38 190 GLY A CA 1
ATOM 1398 C C . GLY A 1 190 ? 5.606 -3.324 4.214 1.00 94.38 190 GLY A C 1
ATOM 1399 O O . GLY A 1 190 ? 5.732 -4.467 3.761 1.00 94.38 190 GLY A O 1
ATOM 1400 N N . ASN A 1 191 ? 5.654 -3.070 5.520 1.00 94.25 191 ASN A N 1
ATOM 1401 C CA . ASN A 1 191 ? 5.929 -4.030 6.589 1.00 94.25 191 ASN A CA 1
ATOM 1402 C C . ASN A 1 191 ? 7.310 -4.705 6.533 1.00 94.25 191 ASN A C 1
ATOM 1404 O O . ASN A 1 191 ? 7.480 -5.814 7.058 1.00 94.25 191 ASN A O 1
ATOM 1408 N N . ASN A 1 192 ? 8.309 -4.056 5.934 1.00 95.31 192 ASN A N 1
ATOM 1409 C CA . ASN A 1 192 ? 9.673 -4.585 5.856 1.00 95.31 192 ASN A CA 1
ATOM 1410 C C . ASN A 1 192 ? 10.617 -3.991 6.923 1.00 95.31 192 ASN A C 1
ATOM 1412 O O . ASN A 1 192 ? 11.769 -4.422 7.033 1.00 95.31 192 ASN A O 1
ATOM 1416 N N . GLY A 1 193 ? 10.130 -3.039 7.727 1.00 95.38 193 GLY A N 1
ATOM 1417 C CA . GLY A 1 193 ? 10.869 -2.407 8.819 1.00 95.38 193 GLY A CA 1
ATOM 1418 C C . GLY A 1 193 ? 11.908 -1.379 8.363 1.00 95.38 193 GLY A C 1
ATOM 1419 O O . GLY A 1 193 ? 12.761 -0.981 9.162 1.00 95.38 193 GLY A O 1
ATOM 1420 N N . VAL A 1 194 ? 11.863 -0.940 7.105 1.00 95.19 194 VAL A N 1
ATOM 1421 C CA . VAL A 1 194 ? 12.734 0.097 6.542 1.00 95.19 194 VAL A CA 1
ATOM 1422 C C . VAL A 1 194 ? 11.909 1.099 5.736 1.00 95.19 194 VAL A C 1
ATOM 1424 O O . VAL A 1 194 ? 10.774 0.839 5.392 1.00 95.19 194 VAL A O 1
ATOM 1427 N N . GLY A 1 195 ? 12.465 2.281 5.465 1.00 95.19 195 GLY A N 1
ATOM 1428 C CA . GLY A 1 195 ? 11.881 3.206 4.488 1.00 95.19 195 GLY A CA 1
ATOM 1429 C C . GLY A 1 195 ? 10.406 3.579 4.707 1.00 95.19 195 GLY A C 1
ATOM 1430 O O . GLY A 1 195 ? 10.041 4.040 5.796 1.00 95.19 195 GLY A O 1
ATOM 1431 N N . VAL A 1 196 ? 9.636 3.485 3.619 1.00 95.81 196 VAL A N 1
ATOM 1432 C CA . VAL A 1 196 ? 8.233 3.903 3.457 1.00 95.81 196 VAL A CA 1
ATOM 1433 C C . VAL A 1 196 ? 7.321 2.679 3.256 1.00 95.81 196 VAL A C 1
ATOM 1435 O O . VAL A 1 196 ? 7.777 1.552 3.393 1.00 95.81 196 VAL A O 1
ATOM 1438 N N . THR A 1 197 ? 6.028 2.887 2.989 1.00 92.00 197 THR A N 1
ATOM 1439 C CA . THR A 1 197 ? 5.005 1.829 2.959 1.00 92.00 197 THR A CA 1
ATOM 1440 C C . THR A 1 197 ? 4.042 2.002 1.793 1.00 92.00 197 THR A C 1
ATOM 1442 O O . THR A 1 197 ? 3.831 3.178 1.407 1.00 92.00 197 THR A O 1
#

Solvent-accessible surface area (backbone atoms only — not comparable to full-atom values): 11518 Å² total; per-residue (Å²): 100,50,47,33,39,33,36,36,30,43,38,90,91,58,59,69,67,59,51,54,62,72,68,63,62,93,56,50,48,80,41,83,71,39,98,90,47,65,32,27,39,40,38,45,70,47,74,37,88,64,42,50,61,54,48,45,57,59,44,58,78,37,52,90,48,35,69,47,70,46,78,34,61,80,81,78,84,77,61,70,62,61,6,51,35,54,68,71,50,74,46,36,64,41,53,48,97,81,76,77,42,69,55,40,57,66,46,35,66,75,52,84,80,58,92,88,65,85,83,88,82,93,61,57,26,33,52,62,80,36,90,48,32,40,88,65,52,67,61,45,88,62,42,62,77,81,72,81,46,48,67,72,70,84,82,36,49,39,32,30,68,38,63,20,79,89,80,67,35,15,63,23,61,40,83,76,50,63,21,35,50,58,45,37,72,74,42,19,42,55,63,68,62,43,61,42,80

Sequence (197 aa):
MVANHVLVTLKEGEDPGALLAALGGTDIQLERVSPDAPLFRLHLGAATLEAVPTALDALDEKGSMVQMAEPDFLRQSLLAPNDPKYVDGTLWGLNQISDADIDAPEGWDTRTSAGNLIVAVVDTGIRYTHQDLAANMWRNPNEIAGNGVDDDGNGLVDDVYGCNAYGRNGNPMDDNGHGSHCSGTIGGVGNNGVGVT

Radius of gyration: 28.57 Å; Cα contacts (8 Å, |Δi|>4): 331; chains: 1; bounding box: 62×33×74 Å

Nearest PDB structures (foldseek):
  3vv3-assembly1_A  TM=9.546E-01  e=2.007E-09  Pseudoalteromonas sp. SM9913
  2cvi-assembly1_B  TM=6.202E-01  e=2.580E-02  Pyrococcus horikoshii OT3
  1x5p-assembly1_A  TM=7.011E-01  e=4.942E-01  Homo sapiens
  2e7w-assembly1_A  TM=4.980E-01  e=1.369E-01  Sulfurisphaera tokodaii
  4un1-assembly2_C  TM=5.243E-01  e=3.823E-01  Desulfovibrio desulfuricans

S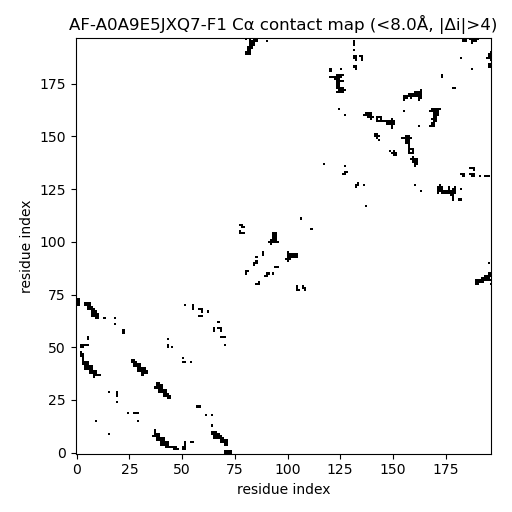econdary structure (DSSP, 8-state):
--TTEEEEEEPTT--HHHHHHHH--TT-EEEE--SSSSEEEEE-S--STTHHHHHHHHHHTTTTTEEEEEE------------HHHHTT--TTT--TTS-S--HHHHHHH----TT------SS---TT-TTTTTT----TT--TTSSS-SS-SS-TT-TT--BTTTTBS----SSSHHHHHHHHHH--TTSSSS--